Protein AF-A0A2D5IQC2-F1 (afdb_monomer)

pLDDT: mean 79.35, std 17.17, range [36.88, 97.88]

Mean predicted aligned error: 14.46 Å

Foldseek 3Di:
DDDDDDDDPDDDDDPDDPPPDPDPPDDPCQVLQQVDDLVCLVSLQVVLVVLCVVPPDPVSLVSSLLSLLLSCLSPVQPRVLVSLQSNLVSDPDNLLSLLSNVLSCVSPVPPPDSPPPPLQPQDDQVLLVLLVVCLVCQQALNNPSVVVLCVDPVSVVNQQVLQSLADNGVVVVVVQSVVSNPHRGPDDPSNNLSSVVSSQSHNCSPDRDPVSVCVSVVVDDPNDHPPVPSSCSSPNDDSQSHQDPNDGHNDSVD

Secondary structure (DSSP, 8-state):
-----------------------------HHHHHT--TT-HHHHHHHHHHHHHH--SHHHHHHHHHHHHHHHHH-TTTTHHHHHHHHHHT-SSHHHHHHHHHHHHHHTS----TT---------HHHHHHHHHHHHHHHTT--HHHHHHHHSHHHHHHHHTTTTTSTTHHHHHHHHHHHTTTS-----HHHHHHHHHHHHHHH-TT---HHHHHHHHTTPPP----GGGHHHHHS-S----EEETTEEESSTT-

Solvent-accessible surface area (backbone atoms only — not comparable to full-atom values): 14853 Å² total; per-residue (Å²): 134,90,85,89,86,90,86,80,88,82,84,78,84,80,83,77,79,79,78,77,72,79,70,77,83,74,78,86,54,61,76,61,46,51,68,53,51,75,92,44,34,63,61,34,35,55,52,15,50,57,35,47,77,65,44,86,46,74,67,40,43,50,51,15,45,51,25,21,16,47,14,17,66,68,33,47,85,84,31,24,28,59,22,21,45,54,42,25,76,69,38,96,44,71,66,59,18,50,51,24,44,47,51,14,40,64,54,62,68,52,86,63,57,90,82,63,68,71,86,65,76,81,56,57,71,66,60,26,50,52,51,41,52,15,51,55,27,34,69,69,26,42,34,65,58,38,49,53,37,63,71,33,73,65,46,33,58,57,46,53,79,41,24,92,56,32,71,77,19,52,64,40,53,52,54,51,45,62,74,22,62,85,38,59,52,92,70,55,71,68,56,51,41,26,53,48,52,53,38,50,56,38,64,34,82,78,62,71,54,70,67,62,51,38,67,64,54,70,69,59,76,79,89,81,73,63,78,91,48,50,62,48,75,50,35,69,78,78,85,43,68,29,41,52,97,94,39,72,29,76,50,96,88,115

Nearest PDB structures (foldseek):
  8fit-assembly2_C  TM=2.640E-01  e=9.189E+00  synthetic construct

Sequence (254 aa):
MMHRLPLGILLALATSMLLAAAMPVEVDWEPRLEGLDPRRPMAYFELGEEIADAATSPESRELARRLFGIAGRIDREGLGASAALALAALAPDRRTAARLRAVAAMQDGRRGSVGALPERPRVDATTAIGVSEAFGGFRTGRTSKLRVLLEDPEGLRLLERWDETLPGGVAWLTERSRRSARSRPDLSESEVLAMLRVEVGLLQAQAPTWSSVLDLDGDEPLLEIPVENIDEMILDGELLPYRRNGRWVATPGE

Radius of gyration: 26.54 Å; Cα contacts (8 Å, |Δi|>4): 264; chains: 1; bounding box: 96×41×71 Å

Structure (mmCIF, N/CA/C/O backbone):
data_AF-A0A2D5IQC2-F1
#
_entry.id   AF-A0A2D5IQC2-F1
#
loop_
_atom_site.group_PDB
_atom_site.id
_atom_site.type_symbol
_atom_site.label_atom_id
_atom_site.label_alt_id
_atom_site.label_comp_id
_atom_site.label_asym_id
_atom_site.label_entity_id
_atom_site.label_seq_id
_atom_site.pdbx_PDB_ins_code
_atom_site.Cartn_x
_atom_site.Cartn_y
_atom_site.Cartn_z
_atom_site.occupancy
_atom_site.B_iso_or_equiv
_atom_site.auth_seq_id
_atom_site.auth_comp_id
_atom_site.auth_asym_id
_atom_site.auth_atom_id
_atom_site.pdbx_PDB_model_num
ATOM 1 N N . MET A 1 1 ? 76.833 17.699 39.408 1.00 36.88 1 MET A N 1
ATOM 2 C CA . MET A 1 1 ? 76.303 19.021 39.009 1.00 36.88 1 MET A CA 1
ATOM 3 C C . MET A 1 1 ? 74.827 18.881 38.690 1.00 36.88 1 MET A C 1
ATOM 5 O O . MET A 1 1 ? 74.399 17.816 38.274 1.00 36.88 1 MET A O 1
ATOM 9 N N . MET A 1 2 ? 74.085 19.924 39.038 1.00 42.16 2 MET A N 1
ATOM 10 C CA . MET A 1 2 ? 72.633 20.027 39.193 1.00 42.16 2 MET A CA 1
ATOM 11 C C . MET A 1 2 ? 71.830 19.839 37.895 1.00 42.16 2 MET A C 1
ATOM 13 O O . MET A 1 2 ? 72.369 20.081 36.825 1.00 42.16 2 MET A O 1
ATOM 17 N N . HIS A 1 3 ? 70.550 19.455 38.045 1.00 41.81 3 HIS A N 1
ATOM 18 C CA . HIS A 1 3 ? 69.310 20.022 37.449 1.00 41.81 3 HIS A CA 1
ATOM 19 C C . HIS A 1 3 ? 68.242 18.904 37.378 1.00 41.81 3 HIS A C 1
ATOM 21 O O . HIS A 1 3 ? 68.442 17.913 36.693 1.00 41.81 3 HIS A O 1
ATOM 27 N N . ARG A 1 4 ? 67.236 18.819 38.265 1.00 39.25 4 ARG A N 1
ATOM 28 C CA . ARG A 1 4 ? 66.007 19.629 38.465 1.00 39.25 4 ARG A CA 1
ATOM 29 C C . ARG A 1 4 ? 65.028 19.661 37.268 1.00 39.25 4 ARG A C 1
ATOM 31 O O . ARG A 1 4 ? 65.289 20.354 36.297 1.00 39.25 4 ARG A O 1
ATOM 38 N N . LEU A 1 5 ? 63.858 19.051 37.539 1.00 40.03 5 LEU A N 1
ATOM 39 C CA . LEU A 1 5 ? 62.463 19.342 37.132 1.00 40.03 5 LEU A CA 1
ATOM 40 C C . LEU A 1 5 ? 61.849 18.652 35.889 1.00 40.03 5 LEU A C 1
ATOM 42 O O . LEU A 1 5 ? 62.315 18.872 34.776 1.00 40.03 5 LEU A O 1
ATOM 46 N N . PRO A 1 6 ? 60.716 17.930 36.066 1.00 46.03 6 PRO A N 1
ATOM 47 C CA . PRO A 1 6 ? 59.742 17.642 35.017 1.00 46.03 6 PRO A CA 1
ATOM 48 C C . PRO A 1 6 ? 58.648 18.730 34.994 1.00 46.03 6 PRO A C 1
ATOM 50 O O . PRO A 1 6 ? 58.091 19.083 36.034 1.00 46.03 6 PRO A O 1
ATOM 53 N N . LEU A 1 7 ? 58.322 19.265 33.817 1.00 43.53 7 LEU A N 1
ATOM 54 C CA . LEU A 1 7 ? 57.184 20.167 33.616 1.00 43.53 7 LEU A CA 1
ATOM 55 C C . LEU A 1 7 ? 56.575 19.887 32.240 1.00 43.53 7 LEU A C 1
ATOM 57 O O . LEU A 1 7 ? 57.259 20.005 31.228 1.00 43.53 7 LEU A O 1
ATOM 61 N N . GLY A 1 8 ? 55.299 19.513 32.208 1.00 38.31 8 GLY A N 1
ATOM 62 C CA . GLY A 1 8 ? 54.578 19.306 30.954 1.00 38.31 8 GLY A CA 1
ATOM 63 C C . GLY A 1 8 ? 53.273 18.542 31.123 1.00 38.31 8 GLY A C 1
ATOM 64 O O . GLY A 1 8 ? 53.096 17.492 30.519 1.00 38.31 8 GLY A O 1
ATOM 65 N N . ILE A 1 9 ? 52.367 19.051 31.963 1.00 46.41 9 ILE A N 1
ATOM 66 C CA . ILE A 1 9 ? 50.953 18.659 31.940 1.00 46.41 9 ILE A CA 1
ATOM 67 C C . ILE A 1 9 ? 50.374 19.213 30.635 1.00 46.41 9 ILE A C 1
ATOM 69 O O . ILE A 1 9 ? 50.227 20.425 30.490 1.00 46.41 9 ILE A O 1
ATOM 73 N N . LEU A 1 10 ? 50.094 18.334 29.674 1.00 42.12 10 LEU A N 1
ATOM 74 C CA . LEU A 1 10 ? 49.464 18.691 28.406 1.00 42.12 10 LEU A CA 1
ATOM 75 C C . LEU A 1 10 ? 47.957 18.445 28.537 1.00 42.12 10 LEU A C 1
ATOM 77 O O . LEU A 1 10 ? 47.464 17.323 28.451 1.00 42.12 10 LEU A O 1
ATOM 81 N N . LEU A 1 11 ? 47.257 19.536 28.833 1.00 43.06 11 LEU A N 1
ATOM 82 C CA . LEU A 1 11 ? 45.808 19.654 28.908 1.00 43.06 11 LEU A CA 1
ATOM 83 C C . LEU A 1 11 ? 45.263 19.726 27.468 1.00 43.06 11 LEU A C 1
ATOM 85 O O . LEU A 1 11 ? 45.348 20.774 26.830 1.00 43.06 11 LEU A O 1
ATOM 89 N N . ALA A 1 12 ? 44.745 18.623 26.927 1.00 42.28 12 ALA A N 1
ATOM 90 C CA . ALA A 1 12 ? 44.049 18.632 25.641 1.00 42.28 12 ALA A CA 1
ATOM 91 C C . ALA A 1 12 ? 42.540 18.787 25.883 1.00 42.28 12 ALA A C 1
ATOM 93 O O . ALA A 1 12 ? 41.875 17.867 26.358 1.00 42.28 12 ALA A O 1
ATOM 94 N N . LEU A 1 13 ? 42.021 19.984 25.586 1.00 43.03 13 LEU A N 1
ATOM 95 C CA . LEU A 1 13 ? 40.594 20.294 25.559 1.00 43.03 13 LEU A CA 1
ATOM 96 C C . LEU A 1 13 ? 39.874 19.384 24.552 1.00 43.03 13 LEU A C 1
ATOM 98 O O . LEU A 1 13 ? 40.091 19.490 23.347 1.00 43.03 13 LEU A O 1
ATOM 102 N N . ALA A 1 14 ? 38.964 18.544 25.040 1.00 42.50 14 ALA A N 1
ATOM 103 C CA . ALA A 1 14 ? 37.955 17.893 24.218 1.00 42.50 14 ALA A CA 1
ATOM 104 C C . ALA A 1 14 ? 36.775 18.858 24.026 1.00 42.50 14 ALA A C 1
ATOM 106 O O . ALA A 1 14 ? 35.881 18.958 24.865 1.00 42.50 14 ALA A O 1
ATOM 107 N N . THR A 1 15 ? 36.781 19.605 22.924 1.00 43.69 15 THR A N 1
ATOM 108 C CA . THR A 1 15 ? 35.639 20.415 22.493 1.00 43.69 15 THR A CA 1
ATOM 109 C C . THR A 1 15 ? 34.568 19.480 21.923 1.00 43.69 15 THR A C 1
ATOM 111 O O . THR A 1 15 ? 34.567 19.165 20.738 1.00 43.69 15 THR A O 1
ATOM 114 N N . SER A 1 16 ? 33.672 18.987 22.780 1.00 42.53 16 SER A N 1
ATOM 115 C CA . SER A 1 16 ? 32.474 18.262 22.342 1.00 42.53 16 SER A CA 1
ATOM 116 C C . SER A 1 16 ? 31.481 19.250 21.732 1.00 42.53 16 SER A C 1
ATOM 118 O O . SER A 1 16 ? 30.786 19.967 22.449 1.00 42.53 16 SER A O 1
ATOM 120 N N . MET A 1 17 ? 31.413 19.294 20.402 1.00 46.31 17 MET A N 1
ATOM 121 C CA . MET A 1 17 ? 30.258 19.846 19.698 1.00 46.31 17 MET A CA 1
ATOM 122 C C . MET A 1 17 ? 29.077 18.892 19.901 1.00 46.31 17 MET A C 1
ATOM 124 O O . MET A 1 17 ? 28.966 17.879 19.212 1.00 46.31 17 MET A O 1
ATOM 128 N N . LEU A 1 18 ? 28.193 19.205 20.853 1.00 44.28 18 LEU A N 1
ATOM 129 C CA . LEU A 1 18 ? 26.847 18.639 20.856 1.00 44.28 18 LEU A CA 1
ATOM 130 C C . LEU A 1 18 ? 26.089 19.236 19.668 1.00 44.28 18 LEU A C 1
ATOM 132 O O . LEU A 1 18 ? 25.601 20.364 19.719 1.00 44.28 18 LEU A O 1
ATOM 136 N N . LEU A 1 19 ? 25.993 18.458 18.594 1.00 45.78 19 LEU A N 1
ATOM 137 C CA . LEU A 1 19 ? 24.972 18.646 17.580 1.00 45.78 19 LEU A CA 1
ATOM 138 C C . LEU A 1 19 ? 23.648 18.223 18.233 1.00 45.78 19 LEU A C 1
ATOM 140 O O . LEU A 1 19 ? 23.343 17.036 18.326 1.00 45.78 19 LEU A O 1
ATOM 144 N N . ALA A 1 20 ? 22.900 19.185 18.771 1.00 42.97 20 ALA A N 1
ATOM 145 C CA . ALA A 1 20 ? 21.524 18.949 19.180 1.00 42.97 20 ALA A CA 1
ATOM 146 C C . ALA A 1 20 ? 20.730 18.624 17.910 1.00 42.97 20 ALA A C 1
ATOM 148 O O . ALA A 1 20 ? 20.349 19.520 17.157 1.00 42.97 20 ALA A O 1
ATOM 149 N N . ALA A 1 21 ? 20.552 17.332 17.632 1.00 47.97 21 ALA A N 1
ATOM 150 C CA . ALA A 1 21 ? 19.571 16.882 16.665 1.00 47.97 21 ALA A CA 1
ATOM 151 C C . ALA A 1 21 ? 18.228 17.455 17.123 1.00 47.97 21 ALA A C 1
ATOM 153 O O . ALA A 1 21 ? 17.761 17.132 18.215 1.00 47.97 21 ALA A O 1
ATOM 154 N N . ALA A 1 22 ? 17.649 18.357 16.329 1.00 48.09 22 ALA A N 1
ATOM 155 C CA . ALA A 1 22 ? 16.264 18.752 16.497 1.00 48.09 22 ALA A CA 1
ATOM 156 C C . ALA A 1 22 ? 15.443 17.469 16.353 1.00 48.09 22 ALA A C 1
ATOM 158 O O . ALA A 1 22 ? 15.268 16.961 15.246 1.00 48.09 22 ALA A O 1
ATOM 159 N N . MET A 1 23 ? 15.056 16.880 17.484 1.00 49.81 23 MET A N 1
ATOM 160 C CA . MET A 1 23 ? 14.160 15.737 17.480 1.00 49.81 23 MET A CA 1
ATOM 161 C C . MET A 1 23 ? 12.876 16.198 16.788 1.00 49.81 23 MET A C 1
ATOM 163 O O . MET A 1 23 ? 12.392 17.290 17.113 1.00 49.81 23 MET A O 1
ATOM 167 N N . PRO A 1 24 ? 12.360 15.443 15.805 1.00 57.50 24 PRO A N 1
ATOM 168 C CA . PRO A 1 24 ? 11.082 15.775 15.201 1.00 57.50 24 PRO A CA 1
ATOM 169 C C . PRO A 1 24 ? 10.050 15.857 16.327 1.00 57.50 24 PRO A C 1
ATOM 171 O O . PRO A 1 24 ? 9.980 14.964 17.170 1.00 57.50 24 PRO A O 1
ATOM 174 N N . VAL A 1 25 ? 9.315 16.968 16.391 1.00 58.41 25 VAL A N 1
ATOM 175 C CA . VAL A 1 25 ? 8.199 17.109 17.328 1.00 58.41 25 VAL A CA 1
ATOM 176 C C . VAL A 1 25 ? 7.152 16.097 16.883 1.00 58.41 25 VAL A C 1
ATOM 178 O O . VAL A 1 25 ? 6.468 16.311 15.885 1.00 58.41 25 VAL A O 1
ATOM 181 N N . GLU A 1 26 ? 7.103 14.961 17.570 1.00 66.75 26 GLU A N 1
ATOM 182 C CA . GLU A 1 26 ? 6.110 13.927 17.319 1.00 66.75 26 GLU A CA 1
ATOM 183 C C . GLU A 1 26 ? 4.748 14.495 17.733 1.00 66.75 26 GLU A C 1
ATOM 185 O O . GLU A 1 26 ? 4.584 15.020 18.838 1.00 66.75 26 GLU A O 1
ATOM 190 N N . VAL A 1 27 ? 3.802 14.504 16.795 1.00 81.94 27 VAL A N 1
ATOM 191 C CA . VAL A 1 27 ? 2.454 15.024 17.037 1.00 81.94 27 VAL A CA 1
ATOM 192 C C . VAL A 1 27 ? 1.785 14.135 18.083 1.00 81.94 27 VAL A C 1
ATOM 194 O O . VAL A 1 27 ? 1.756 12.916 17.933 1.00 81.94 27 VAL A O 1
ATOM 197 N N . ASP A 1 28 ? 1.245 14.737 19.143 1.00 87.88 28 ASP A N 1
ATOM 198 C CA . ASP A 1 28 ? 0.484 13.995 20.148 1.00 87.88 28 ASP A CA 1
ATOM 199 C C . ASP A 1 28 ? -0.919 13.669 19.616 1.00 87.88 28 ASP A C 1
ATOM 201 O O . ASP A 1 28 ? -1.801 14.530 19.534 1.00 87.88 28 ASP A O 1
ATOM 205 N N . TRP A 1 29 ? -1.111 12.410 19.223 1.00 91.56 29 TRP A N 1
ATOM 206 C CA . TRP A 1 29 ? -2.369 11.894 18.682 1.00 91.56 29 TRP A CA 1
ATOM 207 C C . TRP A 1 29 ? -3.333 11.384 19.761 1.00 91.56 29 TRP A C 1
ATOM 209 O O . TRP A 1 29 ? -4.507 11.156 19.459 1.00 91.56 29 TRP A O 1
ATOM 219 N N . GLU A 1 30 ? -2.881 11.207 21.009 1.00 92.62 30 GLU A N 1
ATOM 220 C CA . GLU A 1 30 ? -3.646 10.517 22.058 1.00 92.62 30 GLU A CA 1
ATOM 221 C C . GLU A 1 30 ? -5.014 11.172 22.343 1.00 92.62 30 GLU A C 1
ATOM 223 O O . GLU A 1 30 ? -6.009 10.444 22.351 1.00 92.62 30 GLU A O 1
ATOM 228 N N . PRO A 1 31 ? -5.152 12.515 22.428 1.00 92.56 31 PRO A N 1
ATOM 229 C CA . PRO A 1 31 ? -6.458 13.150 22.638 1.00 92.56 31 PRO A CA 1
ATOM 230 C C . PRO A 1 31 ? -7.484 12.835 21.541 1.00 92.56 31 PRO A C 1
ATOM 232 O O . PRO A 1 31 ? -8.683 12.736 21.804 1.00 92.56 31 PRO A O 1
ATOM 235 N N . ARG A 1 32 ? -7.026 12.676 20.291 1.00 93.69 32 ARG A N 1
ATOM 236 C CA . ARG A 1 32 ? -7.898 12.322 19.163 1.00 93.69 32 ARG A CA 1
ATOM 237 C C . ARG A 1 32 ? -8.240 10.840 19.176 1.00 93.69 32 ARG A C 1
ATOM 239 O O . ARG A 1 32 ? -9.393 10.501 18.926 1.00 93.69 32 ARG A O 1
ATOM 246 N N . LEU A 1 33 ? -7.270 9.981 19.500 1.00 94.62 33 LEU A N 1
ATOM 247 C CA . LEU A 1 33 ? -7.480 8.538 19.615 1.00 94.62 33 LEU A CA 1
ATOM 248 C C . LEU A 1 33 ? -8.504 8.205 20.709 1.00 94.62 33 LEU A C 1
ATOM 250 O O . LEU A 1 33 ? -9.391 7.383 20.485 1.00 94.62 33 LEU A O 1
ATOM 254 N N . GLU A 1 34 ? -8.429 8.861 21.870 1.00 94.06 34 GLU A N 1
ATOM 255 C CA . GLU A 1 34 ? -9.390 8.660 22.963 1.00 94.06 34 GLU A CA 1
ATOM 256 C C . GLU A 1 34 ? -10.818 9.083 22.579 1.00 94.06 34 GLU A C 1
ATOM 258 O O . GLU A 1 34 ? -11.795 8.483 23.043 1.00 94.06 34 GLU A O 1
ATOM 263 N N . GLY A 1 35 ? -10.946 10.073 21.691 1.00 93.44 35 GLY A N 1
ATOM 264 C CA . GLY A 1 35 ? -12.220 10.575 21.176 1.00 93.44 35 GLY A CA 1
ATOM 265 C C . GLY A 1 35 ? -12.882 9.712 20.094 1.00 93.44 35 GLY A C 1
ATOM 266 O O . GLY A 1 35 ? -13.992 10.040 19.670 1.00 93.44 35 GLY A O 1
ATOM 267 N N . LEU A 1 36 ? -12.239 8.634 19.633 1.00 95.25 36 LEU A N 1
ATOM 268 C CA . LEU A 1 36 ? -12.797 7.768 18.594 1.00 95.25 36 LEU A CA 1
ATOM 269 C C . LEU A 1 36 ? -14.019 6.977 19.097 1.00 95.25 36 LEU A C 1
ATOM 271 O O . LEU A 1 36 ? -14.041 6.448 20.212 1.00 95.25 36 LEU A O 1
ATOM 275 N N . ASP A 1 37 ? -15.039 6.887 18.238 1.00 93.38 37 ASP A N 1
ATOM 276 C CA . ASP A 1 37 ? -16.282 6.140 18.463 1.00 93.38 37 ASP A CA 1
ATOM 277 C C . ASP A 1 37 ? -16.436 5.082 17.356 1.00 93.38 37 ASP A C 1
ATOM 279 O O . ASP A 1 37 ? -16.556 5.472 16.189 1.00 93.38 37 ASP A O 1
ATOM 283 N N . PRO A 1 38 ? -16.512 3.772 17.676 1.00 93.81 38 PRO A N 1
ATOM 284 C CA . PRO A 1 38 ? -16.687 2.700 16.692 1.00 93.81 38 PRO A CA 1
ATOM 285 C C . PRO A 1 38 ? -17.937 2.853 15.823 1.00 93.81 38 PRO A C 1
ATOM 287 O O . PRO A 1 38 ? -18.013 2.282 14.744 1.00 93.81 38 PRO A O 1
ATOM 290 N N . ARG A 1 39 ? -18.926 3.648 16.242 1.00 94.44 39 ARG A N 1
ATOM 291 C CA . ARG A 1 39 ? -20.103 3.962 15.413 1.00 94.44 39 ARG A CA 1
ATOM 292 C C . ARG A 1 39 ? -19.793 4.929 14.263 1.00 94.44 39 ARG A C 1
ATOM 294 O O . ARG A 1 39 ? -20.669 5.203 13.447 1.00 94.44 39 ARG A O 1
ATOM 301 N N . ARG A 1 40 ? -18.581 5.489 14.219 1.00 95.69 40 ARG A N 1
ATOM 302 C CA . ARG A 1 40 ? -18.086 6.421 13.197 1.00 95.69 40 ARG A CA 1
ATOM 303 C C . ARG A 1 40 ? -16.803 5.865 12.561 1.00 95.69 40 ARG A C 1
ATOM 305 O O . ARG A 1 40 ? -15.740 6.455 12.740 1.00 95.69 40 ARG A O 1
ATOM 312 N N . PRO A 1 41 ? -16.881 4.761 11.801 1.00 95.38 41 PRO A N 1
ATOM 313 C CA . PRO A 1 41 ? -15.707 4.084 11.238 1.00 95.38 41 PRO A CA 1
ATOM 314 C C . PRO A 1 41 ? -14.856 4.995 10.340 1.00 95.38 41 PRO A C 1
ATOM 316 O O . PRO A 1 41 ? -13.633 4.906 10.369 1.00 95.38 41 PRO A O 1
ATOM 319 N N . MET A 1 42 ? -15.480 5.951 9.642 1.00 96.56 42 MET A N 1
ATOM 320 C CA . MET A 1 42 ? -14.770 6.969 8.859 1.00 96.56 42 MET A CA 1
ATOM 321 C C . MET A 1 42 ? -13.762 7.778 9.693 1.00 96.56 42 MET A C 1
ATOM 323 O O . MET A 1 42 ? -12.678 8.068 9.212 1.00 96.56 42 MET A O 1
ATOM 327 N N . ALA A 1 43 ? -14.060 8.077 10.963 1.00 97.12 43 ALA A N 1
ATOM 328 C CA . ALA A 1 43 ? -13.148 8.849 11.813 1.00 97.12 43 ALA A CA 1
ATOM 329 C C . ALA A 1 43 ? -11.837 8.097 12.109 1.00 97.12 43 ALA A C 1
ATOM 331 O O . ALA A 1 43 ? -10.800 8.724 12.313 1.00 97.12 43 ALA A O 1
ATOM 332 N N . TYR A 1 44 ? -11.874 6.759 12.122 1.00 97.88 44 TYR A N 1
ATOM 333 C CA . TYR A 1 44 ? -10.663 5.942 12.208 1.00 97.88 44 TYR A CA 1
ATOM 334 C C . TYR A 1 44 ? -9.873 6.018 10.906 1.00 97.88 44 TYR A C 1
ATOM 336 O O . TYR A 1 44 ? -8.659 6.176 10.949 1.00 97.88 44 TYR A O 1
ATOM 344 N N . PHE A 1 45 ? -10.561 5.922 9.765 1.00 97.25 45 PHE A N 1
ATOM 345 C CA . PHE A 1 45 ? -9.933 5.987 8.449 1.00 97.25 45 PHE A CA 1
ATOM 346 C C . PHE A 1 45 ? -9.223 7.331 8.231 1.00 97.25 45 PHE A C 1
ATOM 348 O O . PHE A 1 45 ? -8.023 7.340 7.983 1.00 97.25 45 PHE A O 1
ATOM 355 N N . GLU A 1 46 ? -9.927 8.448 8.440 1.00 97.38 46 GLU A N 1
ATOM 356 C CA . GLU A 1 46 ? -9.393 9.811 8.292 1.00 97.38 46 GLU A CA 1
ATOM 357 C C . GLU A 1 46 ? -8.185 10.052 9.211 1.00 97.38 46 GLU A C 1
ATOM 359 O O . GLU A 1 46 ? -7.148 10.550 8.776 1.00 97.38 46 GLU A O 1
ATOM 364 N N . LEU A 1 47 ? -8.272 9.644 10.485 1.00 97.19 47 LEU A N 1
ATOM 365 C CA . LEU A 1 47 ? -7.138 9.765 11.402 1.00 97.19 47 LEU A CA 1
ATOM 366 C C . LEU A 1 47 ? -5.962 8.871 10.977 1.00 97.19 47 LEU A C 1
ATOM 368 O O . LEU A 1 47 ? -4.807 9.251 11.153 1.00 97.19 47 LEU A O 1
ATOM 372 N N . GLY A 1 48 ? -6.247 7.693 10.420 1.00 96.56 48 GLY A N 1
ATOM 373 C CA . GLY A 1 48 ? -5.242 6.807 9.841 1.00 96.56 48 GLY A CA 1
ATOM 374 C C . GLY A 1 48 ? -4.484 7.463 8.689 1.00 96.56 48 GLY A C 1
ATOM 375 O O . GLY A 1 48 ? -3.259 7.370 8.662 1.00 96.56 48 GLY A O 1
ATOM 376 N N . GLU A 1 49 ? -5.181 8.162 7.788 1.00 96.06 49 GLU A N 1
ATOM 377 C CA . GLU A 1 49 ? -4.567 8.913 6.681 1.00 96.06 49 GLU A CA 1
ATOM 378 C C . GLU A 1 49 ? -3.663 10.031 7.196 1.00 96.06 49 GLU A C 1
ATOM 380 O O . GLU A 1 49 ? -2.493 10.092 6.826 1.00 96.06 49 GLU A O 1
ATOM 385 N N . GLU A 1 50 ? -4.158 10.858 8.119 1.00 96.06 50 GLU A N 1
ATOM 386 C CA . GLU A 1 50 ? -3.368 11.954 8.686 1.00 96.06 50 GLU A CA 1
ATOM 387 C C . GLU A 1 50 ? -2.088 11.458 9.376 1.00 96.06 50 GLU A C 1
ATOM 389 O O . GLU A 1 50 ? -1.018 12.053 9.219 1.00 96.06 50 GLU A O 1
ATOM 394 N N . ILE A 1 51 ? -2.179 10.354 10.126 1.00 95.06 51 ILE A N 1
ATOM 395 C CA . ILE A 1 51 ? -1.016 9.748 10.781 1.00 95.06 51 ILE A CA 1
ATOM 396 C C . ILE A 1 51 ? -0.075 9.138 9.743 1.00 95.06 51 ILE A C 1
ATOM 398 O O . ILE A 1 51 ? 1.134 9.300 9.882 1.00 95.06 51 ILE A O 1
ATOM 402 N N . ALA A 1 52 ? -0.590 8.456 8.715 1.00 92.94 52 ALA A N 1
ATOM 403 C CA . ALA A 1 52 ? 0.226 7.869 7.654 1.00 92.94 52 ALA A CA 1
ATOM 404 C C . ALA A 1 52 ? 1.016 8.936 6.882 1.00 92.94 52 ALA A C 1
ATOM 406 O O . ALA A 1 52 ? 2.217 8.760 6.666 1.00 92.94 52 ALA A O 1
ATOM 407 N N . ASP A 1 53 ? 0.373 10.054 6.544 1.00 91.88 53 ASP A N 1
ATOM 408 C CA . ASP A 1 53 ? 0.995 11.188 5.855 1.00 91.88 53 ASP A CA 1
ATOM 409 C C . ASP A 1 53 ? 2.068 11.867 6.719 1.00 91.88 53 ASP A C 1
ATOM 411 O O . ASP A 1 53 ? 3.116 12.282 6.217 1.00 91.88 53 ASP A O 1
ATOM 415 N N . ALA A 1 54 ? 1.844 11.946 8.034 1.00 90.81 54 ALA A N 1
ATOM 416 C CA . ALA A 1 54 ? 2.793 12.514 8.991 1.00 90.81 54 ALA A CA 1
ATOM 417 C C . ALA A 1 54 ? 3.848 11.510 9.509 1.00 90.81 54 ALA A C 1
ATOM 419 O O . ALA A 1 54 ? 4.746 11.900 10.262 1.00 90.81 54 ALA A O 1
ATOM 420 N N . ALA A 1 55 ? 3.764 10.222 9.153 1.00 88.94 55 ALA A N 1
ATOM 421 C CA . ALA A 1 55 ? 4.522 9.162 9.814 1.00 88.94 55 ALA A CA 1
ATOM 422 C C . ALA A 1 55 ? 6.027 9.202 9.502 1.00 88.94 55 ALA A C 1
ATOM 424 O O . ALA A 1 55 ? 6.493 8.761 8.446 1.00 88.94 55 ALA A O 1
ATOM 425 N N . THR A 1 56 ? 6.821 9.600 10.495 1.00 86.38 56 THR A N 1
ATOM 426 C CA . THR A 1 56 ? 8.290 9.506 10.455 1.00 86.38 56 THR A CA 1
ATOM 427 C C . THR A 1 56 ? 8.845 8.281 11.187 1.00 86.38 56 THR A C 1
ATOM 429 O O . THR A 1 56 ? 10.015 7.948 11.000 1.00 86.38 56 THR A O 1
ATOM 432 N N . SER A 1 57 ? 8.027 7.604 12.002 1.00 88.12 57 SER A N 1
ATOM 433 C CA . SER A 1 57 ? 8.414 6.472 12.856 1.00 88.12 57 SER A CA 1
ATOM 434 C C . SER A 1 57 ? 7.674 5.169 12.485 1.00 88.12 57 SER A C 1
ATOM 436 O O . SER A 1 57 ? 6.537 5.223 11.997 1.00 88.12 57 SER A O 1
ATOM 438 N N . PRO A 1 58 ? 8.288 3.980 12.678 1.00 88.50 58 PRO A N 1
ATOM 439 C CA . PRO A 1 58 ? 7.604 2.689 12.530 1.00 88.50 58 PRO A CA 1
ATOM 440 C C . PRO A 1 58 ? 6.343 2.568 13.394 1.00 88.50 58 PRO A C 1
ATOM 442 O O . PRO A 1 58 ? 5.348 1.998 12.952 1.00 88.50 58 PRO A O 1
ATOM 445 N N . GLU A 1 59 ? 6.370 3.148 14.592 1.00 89.94 59 GLU A N 1
ATOM 446 C CA . GLU A 1 59 ? 5.267 3.180 15.549 1.00 89.94 59 GLU A CA 1
ATOM 447 C C . GLU A 1 59 ? 4.064 3.950 14.990 1.00 89.94 59 GLU A C 1
ATOM 449 O O . GLU A 1 59 ? 2.939 3.454 15.042 1.00 89.94 59 GLU A O 1
ATOM 454 N N . SER A 1 60 ? 4.296 5.115 14.372 1.00 91.00 60 SER A N 1
ATOM 455 C CA . SER A 1 60 ? 3.236 5.889 13.708 1.00 91.00 60 SER A CA 1
ATOM 456 C C . SER A 1 60 ? 2.629 5.124 12.527 1.00 91.00 60 SER A C 1
ATOM 458 O O . SER A 1 60 ? 1.415 5.134 12.333 1.00 91.00 60 SER A O 1
ATOM 460 N N . ARG A 1 61 ? 3.449 4.389 11.760 1.00 91.69 61 ARG A N 1
ATOM 461 C CA . ARG A 1 61 ? 2.951 3.549 10.653 1.00 91.69 61 ARG A CA 1
ATOM 462 C C . ARG A 1 61 ? 2.122 2.368 11.146 1.00 91.69 61 ARG A C 1
ATOM 464 O O . ARG A 1 61 ? 1.106 2.054 10.535 1.00 91.69 61 ARG A O 1
ATOM 471 N N . GLU A 1 62 ? 2.537 1.709 12.227 1.00 92.69 62 GLU A N 1
ATOM 472 C CA . GLU A 1 62 ? 1.744 0.653 12.871 1.00 92.69 62 GLU A CA 1
ATOM 473 C C . GLU A 1 62 ? 0.406 1.203 13.375 1.00 92.69 62 GLU A C 1
ATOM 475 O O . GLU A 1 62 ? -0.637 0.591 13.152 1.00 92.69 62 GLU A O 1
ATOM 480 N N . LEU A 1 63 ? 0.419 2.384 13.996 1.00 94.31 63 LEU A N 1
ATOM 481 C CA . LEU A 1 63 ? -0.795 3.044 14.457 1.00 94.31 63 LEU A CA 1
ATOM 482 C C . LEU A 1 63 ? -1.759 3.340 13.298 1.00 94.31 63 LEU A C 1
ATOM 484 O O . LEU A 1 63 ? -2.933 2.984 13.391 1.00 94.31 63 LEU A O 1
ATOM 488 N N . ALA A 1 64 ? -1.268 3.909 12.193 1.00 96.12 64 ALA A N 1
ATOM 489 C CA . ALA A 1 64 ? -2.072 4.138 10.992 1.00 96.12 64 ALA A CA 1
ATOM 490 C C . ALA A 1 64 ? -2.655 2.829 10.430 1.00 96.12 64 ALA A C 1
ATOM 492 O O . ALA A 1 64 ? -3.859 2.741 10.190 1.00 96.12 64 ALA A O 1
ATOM 493 N N . ARG A 1 65 ? -1.836 1.772 10.306 1.00 95.38 65 ARG A N 1
ATOM 494 C CA . ARG A 1 65 ? -2.313 0.446 9.874 1.00 95.38 65 ARG A CA 1
ATOM 495 C C . ARG A 1 65 ? -3.422 -0.082 10.774 1.00 95.38 65 ARG A C 1
ATOM 497 O O . ARG A 1 65 ? -4.438 -0.558 10.275 1.00 95.38 65 ARG A O 1
ATOM 504 N N . ARG A 1 66 ? -3.269 0.033 12.093 1.00 95.50 66 ARG A N 1
ATOM 505 C CA . ARG A 1 66 ? -4.299 -0.400 13.040 1.00 95.50 66 ARG A CA 1
ATOM 506 C C . ARG A 1 66 ? -5.608 0.367 12.849 1.00 95.50 66 ARG A C 1
ATOM 508 O O . ARG A 1 66 ? -6.668 -0.251 12.884 1.00 95.50 66 ARG A O 1
ATOM 515 N N . LEU A 1 67 ? -5.545 1.680 12.633 1.00 97.06 67 LEU A N 1
ATOM 516 C CA . LEU A 1 67 ? -6.728 2.511 12.399 1.00 97.06 67 LEU A CA 1
ATOM 517 C C . LEU A 1 67 ? -7.459 2.130 11.105 1.00 97.06 67 LEU A C 1
ATOM 519 O O . LEU A 1 67 ? -8.677 1.947 11.141 1.00 97.06 67 LEU A O 1
ATOM 523 N N . PHE A 1 68 ? -6.732 1.912 10.004 1.00 97.31 68 PHE A N 1
ATOM 524 C CA . PHE A 1 68 ? -7.319 1.384 8.768 1.00 97.31 68 PHE A CA 1
ATOM 525 C C . PHE A 1 68 ? -7.965 0.015 8.989 1.00 97.31 68 PHE A C 1
ATOM 527 O O . PHE A 1 68 ? -9.101 -0.209 8.572 1.00 97.31 68 PHE A O 1
ATOM 534 N N . GLY A 1 69 ? -7.279 -0.873 9.711 1.00 95.44 69 GLY A N 1
ATOM 535 C CA . GLY A 1 69 ? -7.788 -2.196 10.045 1.00 95.44 69 GLY A CA 1
ATOM 536 C C . GLY A 1 69 ? -9.089 -2.160 10.857 1.00 95.44 69 GLY A C 1
ATOM 537 O O . GLY A 1 69 ? -10.037 -2.886 10.555 1.00 95.44 69 GLY A O 1
ATOM 538 N N . ILE A 1 70 ? -9.172 -1.276 11.858 1.00 96.25 70 ILE A N 1
ATOM 539 C CA . ILE A 1 70 ? -10.390 -1.060 12.654 1.00 96.25 70 ILE A CA 1
ATOM 540 C C . ILE A 1 70 ? -11.519 -0.514 11.772 1.00 96.25 70 ILE A C 1
ATOM 542 O O . ILE A 1 70 ? -12.626 -1.053 11.813 1.00 96.25 70 ILE A O 1
ATOM 546 N N . ALA A 1 71 ? -11.246 0.506 10.952 1.00 96.44 71 ALA A N 1
ATOM 547 C CA . ALA A 1 71 ? -12.235 1.102 10.055 1.00 96.44 71 ALA A CA 1
ATOM 548 C C . ALA A 1 71 ? -12.844 0.057 9.104 1.00 96.44 71 ALA A C 1
ATOM 550 O O . ALA A 1 71 ? -14.066 -0.084 9.045 1.00 96.44 71 ALA A O 1
ATOM 551 N N . GLY A 1 72 ? -11.992 -0.724 8.431 1.00 92.88 72 GLY A N 1
ATOM 552 C CA . GLY A 1 72 ? -12.414 -1.753 7.481 1.00 92.88 72 GLY A CA 1
ATOM 553 C C . GLY A 1 72 ? -13.139 -2.936 8.127 1.00 92.88 72 GLY A C 1
ATOM 554 O O . GLY A 1 72 ? -14.034 -3.509 7.513 1.00 92.88 72 GLY A O 1
ATOM 555 N N . ARG A 1 73 ? -12.812 -3.299 9.377 1.00 92.88 73 ARG A N 1
ATOM 556 C CA . ARG A 1 73 ? -13.537 -4.363 10.099 1.00 92.88 73 ARG A CA 1
ATOM 557 C C . ARG A 1 73 ? -14.897 -3.929 10.629 1.00 92.88 73 ARG A C 1
ATOM 559 O O . ARG A 1 73 ? -15.799 -4.766 10.700 1.00 92.88 73 ARG A O 1
ATOM 566 N N . ILE A 1 74 ? -15.034 -2.665 11.029 1.00 93.94 74 ILE A N 1
ATOM 567 C CA . ILE A 1 74 ? -16.311 -2.104 11.484 1.00 93.94 74 ILE A CA 1
ATOM 568 C C . ILE A 1 74 ? -17.258 -1.913 10.294 1.00 93.94 74 ILE A C 1
ATOM 570 O O . ILE A 1 74 ? -18.415 -2.318 10.376 1.00 93.94 74 ILE A O 1
ATOM 574 N N . ASP A 1 75 ? -16.773 -1.327 9.197 1.00 91.69 75 ASP A N 1
ATOM 575 C CA . ASP A 1 75 ? -17.556 -1.052 7.989 1.00 91.69 75 ASP A CA 1
ATOM 576 C C . ASP A 1 75 ? -16.962 -1.764 6.771 1.00 91.69 75 ASP A C 1
ATOM 578 O O . ASP A 1 75 ? -16.227 -1.192 5.965 1.00 91.69 75 ASP A O 1
ATOM 582 N N . ARG A 1 76 ? -17.283 -3.054 6.652 1.00 87.94 76 ARG A N 1
ATOM 583 C CA . ARG A 1 76 ? -16.731 -3.920 5.600 1.00 87.94 76 ARG A CA 1
ATOM 584 C C . ARG A 1 76 ? -17.216 -3.540 4.210 1.00 87.94 76 ARG A C 1
ATOM 586 O O . ARG A 1 76 ? -16.456 -3.650 3.255 1.00 87.94 76 ARG A O 1
ATOM 593 N N . GLU A 1 77 ? -18.475 -3.123 4.103 1.00 85.44 77 GLU A N 1
ATOM 594 C CA . GLU A 1 77 ? -19.101 -2.802 2.820 1.00 85.44 77 GLU A CA 1
ATOM 595 C C . GLU A 1 77 ? -18.691 -1.413 2.325 1.00 85.44 77 GLU A C 1
ATOM 597 O O . GLU A 1 77 ? -18.438 -1.247 1.135 1.00 85.44 77 GLU A O 1
ATOM 602 N N . GLY A 1 78 ? -18.600 -0.421 3.219 1.00 87.50 78 GLY A N 1
ATOM 603 C CA . GLY A 1 78 ? -18.246 0.949 2.850 1.00 87.50 78 GLY A CA 1
ATOM 604 C C . GLY A 1 78 ? -16.743 1.225 2.822 1.00 87.50 78 GLY A C 1
ATOM 605 O O . GLY A 1 78 ? -16.267 1.943 1.943 1.00 87.50 78 GLY A O 1
ATOM 606 N N . LEU A 1 79 ? -15.984 0.664 3.770 1.00 92.31 79 LEU A N 1
ATOM 607 C CA . LEU A 1 79 ? -14.573 1.004 3.990 1.00 92.31 79 LEU A CA 1
ATOM 608 C C . LEU A 1 79 ? -13.613 -0.179 3.873 1.00 92.31 79 LEU A C 1
ATOM 610 O O . LEU A 1 79 ? -12.408 0.054 3.869 1.00 92.31 79 LEU A O 1
ATOM 614 N N . GLY A 1 80 ? -14.091 -1.419 3.735 1.00 90.50 80 GLY A N 1
ATOM 615 C CA . GLY A 1 80 ? -13.228 -2.599 3.621 1.00 90.50 80 GLY A CA 1
ATOM 616 C C . GLY A 1 80 ? -12.201 -2.472 2.491 1.00 90.50 80 GLY A C 1
ATOM 617 O O . GLY A 1 80 ? -10.995 -2.562 2.732 1.00 90.50 80 GLY A O 1
ATOM 618 N N . ALA A 1 81 ? -12.667 -2.179 1.271 1.00 89.88 81 ALA A N 1
ATOM 619 C CA . ALA A 1 81 ? -11.790 -2.056 0.108 1.00 89.88 81 ALA A CA 1
ATOM 620 C C . ALA A 1 81 ? -10.785 -0.900 0.259 1.00 89.88 81 ALA A C 1
ATOM 622 O O . ALA A 1 81 ? -9.593 -1.073 0.000 1.00 89.88 81 ALA A O 1
ATOM 623 N N . SER A 1 82 ? -11.244 0.257 0.744 1.00 92.44 82 SER A N 1
ATOM 624 C CA . SER A 1 82 ? -10.393 1.424 1.006 1.00 92.44 82 SER A CA 1
ATOM 625 C C . SER A 1 82 ? -9.346 1.137 2.083 1.00 92.44 82 SER A C 1
ATOM 627 O O . SER A 1 82 ? -8.173 1.459 1.905 1.00 92.44 82 SER A O 1
ATOM 629 N N . ALA A 1 83 ? -9.737 0.476 3.174 1.00 94.62 83 ALA A N 1
ATOM 630 C CA . ALA A 1 83 ? -8.833 0.062 4.241 1.00 94.62 83 ALA A CA 1
ATOM 631 C C . ALA A 1 83 ? -7.776 -0.920 3.726 1.00 94.62 83 ALA A C 1
ATOM 633 O O . ALA A 1 83 ? -6.594 -0.749 4.010 1.00 94.62 83 ALA A O 1
ATOM 634 N N . ALA A 1 84 ? -8.170 -1.907 2.919 1.00 92.56 84 ALA A N 1
ATOM 635 C CA . ALA A 1 84 ? -7.242 -2.857 2.318 1.00 92.56 84 ALA A CA 1
ATOM 636 C C . ALA A 1 84 ? -6.238 -2.173 1.367 1.00 92.56 84 ALA A C 1
ATOM 638 O O . ALA A 1 84 ? -5.053 -2.507 1.390 1.00 92.56 84 ALA A O 1
ATOM 639 N N . LEU A 1 85 ? -6.656 -1.168 0.588 1.00 91.31 85 LEU A N 1
ATOM 640 C CA . LEU A 1 85 ? -5.740 -0.368 -0.239 1.00 91.31 85 LEU A CA 1
ATOM 641 C C . LEU A 1 85 ? -4.778 0.479 0.603 1.00 91.31 85 LEU A C 1
ATOM 643 O O . LEU A 1 85 ? -3.579 0.498 0.321 1.00 91.31 85 LEU A O 1
ATOM 647 N N . ALA A 1 86 ? -5.274 1.129 1.656 1.00 93.50 86 ALA A N 1
ATOM 648 C CA . ALA A 1 86 ? -4.442 1.908 2.569 1.00 93.50 86 ALA A CA 1
ATOM 649 C C . ALA A 1 86 ? -3.399 1.023 3.279 1.00 93.50 86 ALA A C 1
ATOM 651 O O . ALA A 1 86 ? -2.214 1.354 3.336 1.00 93.50 86 ALA A O 1
ATOM 652 N N . LEU A 1 87 ? -3.805 -0.168 3.731 1.00 94.25 87 LEU A N 1
ATOM 653 C CA . LEU A 1 87 ? -2.901 -1.177 4.285 1.00 94.25 87 LEU A CA 1
ATOM 654 C C . LEU A 1 87 ? -1.875 -1.658 3.251 1.00 94.25 87 LEU A C 1
ATOM 656 O O . LEU A 1 87 ? -0.710 -1.850 3.599 1.00 94.25 87 LEU A O 1
ATOM 660 N N . ALA A 1 88 ? -2.271 -1.831 1.985 1.00 90.81 88 ALA A N 1
ATOM 661 C CA . ALA A 1 88 ? -1.358 -2.232 0.915 1.00 90.81 88 ALA A CA 1
ATOM 662 C C . ALA A 1 88 ? -0.260 -1.187 0.663 1.00 90.81 88 ALA A C 1
ATOM 664 O O . ALA A 1 88 ? 0.880 -1.563 0.389 1.00 90.81 88 ALA A O 1
ATOM 665 N N . ALA A 1 89 ? -0.581 0.105 0.779 1.00 88.69 89 ALA A N 1
ATOM 666 C CA . ALA A 1 89 ? 0.388 1.196 0.656 1.00 88.69 89 ALA A CA 1
ATOM 667 C C . ALA A 1 89 ? 1.402 1.224 1.816 1.00 88.69 89 ALA A C 1
ATOM 669 O O . ALA A 1 89 ? 2.543 1.645 1.629 1.00 88.69 89 ALA A O 1
ATOM 670 N N . LEU A 1 90 ? 1.006 0.734 2.995 1.00 90.44 90 LEU A N 1
ATOM 671 C CA . LEU A 1 90 ? 1.847 0.636 4.194 1.00 90.44 90 LEU A CA 1
ATOM 672 C C . LEU A 1 90 ? 2.482 -0.751 4.394 1.00 90.44 90 LEU A C 1
ATOM 674 O O . LEU A 1 90 ? 3.103 -1.002 5.431 1.00 90.44 90 LEU A O 1
ATOM 678 N N . ALA A 1 91 ? 2.314 -1.664 3.437 1.00 88.38 91 ALA A N 1
ATOM 679 C CA . ALA A 1 91 ? 2.797 -3.030 3.557 1.00 88.38 91 ALA A CA 1
ATOM 680 C C . ALA A 1 91 ? 4.340 -3.087 3.575 1.00 88.38 91 ALA A C 1
ATOM 682 O O . ALA A 1 91 ? 4.999 -2.361 2.827 1.00 88.38 91 ALA A O 1
ATOM 683 N N . PRO A 1 92 ? 4.938 -3.978 4.389 1.00 82.88 92 PRO A N 1
ATOM 684 C CA . PRO A 1 92 ? 6.393 -4.087 4.508 1.00 82.88 92 PRO A CA 1
ATOM 685 C C . PRO A 1 92 ? 7.057 -4.668 3.252 1.00 82.88 92 PRO A C 1
ATOM 687 O O . PRO A 1 92 ? 8.251 -4.469 3.030 1.00 82.88 92 PRO A O 1
ATOM 690 N N . ASP A 1 93 ? 6.296 -5.394 2.434 1.00 80.62 93 ASP A N 1
ATOM 691 C CA . ASP A 1 93 ? 6.790 -6.089 1.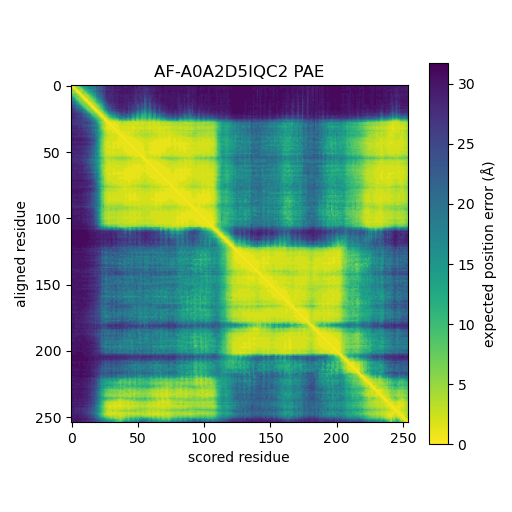256 1.00 80.62 93 ASP A CA 1
ATOM 692 C C . ASP A 1 93 ? 5.732 -6.147 0.138 1.00 80.62 93 ASP A C 1
ATOM 694 O O . ASP A 1 93 ? 4.524 -6.004 0.361 1.00 80.62 93 ASP A O 1
ATOM 698 N N . ARG A 1 94 ? 6.201 -6.383 -1.096 1.00 75.50 94 ARG A N 1
ATOM 699 C CA . ARG A 1 94 ? 5.354 -6.419 -2.300 1.00 75.50 94 ARG A CA 1
ATOM 700 C C . ARG A 1 94 ? 4.308 -7.533 -2.266 1.00 75.50 94 ARG A C 1
ATOM 702 O O . ARG A 1 94 ? 3.229 -7.344 -2.822 1.00 75.50 94 ARG A O 1
ATOM 709 N N . ARG A 1 95 ? 4.597 -8.672 -1.632 1.00 77.50 95 ARG A N 1
ATOM 710 C CA . ARG A 1 95 ? 3.681 -9.818 -1.566 1.00 77.50 95 ARG A CA 1
ATOM 711 C C . ARG A 1 95 ? 2.506 -9.497 -0.650 1.00 77.50 95 ARG A C 1
ATOM 713 O O . ARG A 1 95 ? 1.361 -9.686 -1.051 1.00 77.50 95 ARG A O 1
ATOM 720 N N . THR A 1 96 ? 2.770 -8.936 0.525 1.00 84.12 96 THR A N 1
ATOM 721 C CA . THR A 1 96 ? 1.735 -8.432 1.438 1.00 84.12 96 THR A CA 1
ATOM 722 C C . THR A 1 96 ? 0.900 -7.338 0.769 1.00 84.12 96 THR A C 1
ATOM 724 O O . THR A 1 96 ? -0.330 -7.397 0.797 1.00 84.12 96 THR A O 1
ATOM 727 N N . ALA A 1 97 ? 1.543 -6.406 0.058 1.00 84.19 97 ALA A N 1
ATOM 728 C CA . ALA A 1 97 ? 0.845 -5.370 -0.701 1.00 84.19 97 ALA A CA 1
ATOM 729 C C . ALA A 1 97 ? -0.055 -5.953 -1.811 1.00 84.19 97 ALA A C 1
ATOM 731 O O . ALA A 1 97 ? -1.167 -5.476 -2.031 1.00 84.19 97 ALA A O 1
ATOM 732 N N . ALA A 1 98 ? 0.407 -6.988 -2.519 1.00 81.69 98 ALA A N 1
ATOM 733 C CA . ALA A 1 98 ? -0.376 -7.672 -3.546 1.00 81.69 98 ALA A CA 1
ATOM 734 C C . ALA A 1 98 ? -1.578 -8.418 -2.947 1.00 81.69 98 ALA A C 1
ATOM 736 O O . ALA A 1 98 ? -2.676 -8.344 -3.500 1.00 81.69 98 ALA A O 1
ATOM 737 N N . ARG A 1 99 ? -1.401 -9.077 -1.790 1.00 85.44 99 ARG A N 1
ATOM 738 C CA . ARG A 1 99 ? -2.500 -9.738 -1.066 1.00 85.44 99 ARG A CA 1
ATOM 739 C C . ARG A 1 99 ? -3.599 -8.757 -0.683 1.00 85.44 99 ARG A C 1
ATOM 741 O O . ARG A 1 99 ? -4.768 -9.015 -0.944 1.00 85.44 99 ARG A O 1
ATOM 748 N N . LEU A 1 100 ? -3.221 -7.622 -0.108 1.00 89.69 100 LEU A N 1
ATOM 749 C CA . LEU A 1 100 ? -4.166 -6.602 0.341 1.00 89.69 100 LEU A CA 1
ATOM 750 C C . LEU A 1 100 ? -4.889 -5.919 -0.832 1.00 89.69 100 LEU A C 1
ATOM 752 O O . LEU A 1 100 ? -6.096 -5.705 -0.763 1.00 89.69 100 LEU A O 1
ATOM 756 N N . ARG A 1 101 ? -4.209 -5.680 -1.963 1.00 86.81 101 ARG A N 1
ATOM 757 C CA . ARG A 1 101 ? -4.878 -5.229 -3.200 1.00 86.81 101 ARG A CA 1
ATOM 758 C C . ARG A 1 101 ? -5.883 -6.257 -3.730 1.00 86.81 101 ARG A C 1
ATOM 760 O O . ARG A 1 101 ? -6.950 -5.873 -4.201 1.00 86.81 101 ARG A O 1
ATOM 767 N N . ALA A 1 102 ? -5.566 -7.552 -3.653 1.00 84.06 102 ALA A N 1
ATOM 768 C CA . ALA A 1 102 ? -6.500 -8.607 -4.044 1.00 84.06 102 ALA A CA 1
ATOM 769 C C . ALA A 1 102 ? -7.734 -8.632 -3.126 1.00 84.06 102 ALA A C 1
ATOM 771 O O . ALA A 1 102 ? -8.853 -8.696 -3.628 1.00 84.06 102 ALA A O 1
ATOM 772 N N . VAL A 1 103 ? -7.539 -8.492 -1.809 1.00 86.69 103 VAL A N 1
ATOM 773 C CA . VAL A 1 103 ? -8.633 -8.327 -0.836 1.00 86.69 103 VAL A CA 1
ATOM 774 C C . VAL A 1 103 ? -9.513 -7.128 -1.195 1.00 86.69 103 VAL A C 1
ATOM 776 O O . VAL A 1 103 ? -10.732 -7.275 -1.270 1.00 86.69 103 VAL A O 1
ATOM 779 N N . ALA A 1 104 ? -8.912 -5.972 -1.493 1.00 88.12 104 ALA A N 1
ATOM 780 C CA . ALA A 1 104 ? -9.657 -4.781 -1.892 1.00 88.12 104 ALA A CA 1
ATOM 781 C C . ALA A 1 104 ? -10.515 -5.027 -3.143 1.00 88.12 104 ALA A C 1
ATOM 783 O O . ALA A 1 104 ? -11.700 -4.703 -3.157 1.00 88.12 104 ALA A O 1
ATOM 784 N N . ALA A 1 105 ? -9.943 -5.665 -4.170 1.00 82.06 105 ALA A N 1
ATOM 785 C CA . ALA A 1 105 ? -10.662 -6.005 -5.396 1.00 82.06 105 ALA A CA 1
ATOM 786 C C . ALA A 1 105 ? -11.830 -6.977 -5.150 1.00 82.06 105 ALA A C 1
ATOM 788 O O . ALA A 1 105 ? -12.868 -6.874 -5.799 1.00 82.06 105 ALA A O 1
ATOM 789 N N . MET A 1 106 ? -11.682 -7.912 -4.206 1.00 79.44 106 MET A N 1
ATOM 790 C CA . MET A 1 106 ? -12.754 -8.837 -3.829 1.00 79.44 106 MET A CA 1
ATOM 791 C C . MET A 1 106 ? -13.896 -8.134 -3.084 1.00 79.44 106 MET A C 1
ATOM 793 O O . MET A 1 106 ? -15.058 -8.480 -3.300 1.00 79.44 106 MET A O 1
ATOM 797 N N . GLN A 1 107 ? -13.579 -7.154 -2.233 1.00 79.12 107 GLN A N 1
ATOM 798 C CA . GLN A 1 107 ? -14.559 -6.411 -1.435 1.00 79.12 107 GLN A CA 1
ATOM 799 C C . GLN A 1 107 ? -15.303 -5.331 -2.229 1.00 79.12 107 GLN A C 1
ATOM 801 O O . GLN A 1 107 ? -16.483 -5.114 -1.981 1.00 79.12 107 GLN A O 1
ATOM 806 N N . ASP A 1 108 ? -14.670 -4.720 -3.233 1.00 72.44 108 ASP A N 1
ATOM 807 C CA . ASP A 1 108 ? -15.284 -3.696 -4.097 1.00 72.44 108 ASP A CA 1
ATOM 808 C C . ASP A 1 108 ? -16.394 -4.260 -5.019 1.00 72.44 108 ASP A C 1
ATOM 810 O O . ASP A 1 108 ? -17.003 -3.547 -5.815 1.00 72.44 108 ASP A O 1
ATOM 814 N N . GLY A 1 109 ? -16.663 -5.575 -4.982 1.00 56.31 109 GLY A N 1
ATOM 815 C CA . GLY A 1 109 ? -17.726 -6.232 -5.758 1.00 56.31 109 GLY A CA 1
ATOM 816 C C . GLY A 1 109 ? -17.508 -6.228 -7.279 1.00 56.31 109 GLY A C 1
ATOM 817 O O . GLY A 1 109 ? -18.136 -7.004 -8.011 1.00 56.31 109 GLY A O 1
ATOM 818 N N . ARG A 1 110 ? -16.566 -5.421 -7.779 1.00 49.56 110 ARG A N 1
ATOM 819 C CA . ARG A 1 110 ? -15.973 -5.536 -9.105 1.00 49.56 110 ARG A CA 1
ATOM 820 C C . ARG A 1 110 ? -15.228 -6.860 -9.136 1.00 49.56 110 ARG A C 1
ATOM 822 O O . ARG A 1 110 ? -14.094 -6.950 -8.690 1.00 49.56 110 ARG A O 1
ATOM 829 N N . ARG A 1 111 ? -15.851 -7.893 -9.709 1.00 41.72 111 ARG A N 1
ATOM 830 C CA . ARG A 1 111 ? -15.176 -9.140 -10.104 1.00 41.72 111 ARG A CA 1
ATOM 831 C C . ARG A 1 111 ? -14.117 -8.849 -11.180 1.00 41.72 111 ARG A C 1
ATOM 833 O O . ARG A 1 111 ? -14.270 -9.237 -12.333 1.00 41.72 111 ARG A O 1
ATOM 840 N N . GLY A 1 112 ? -13.056 -8.133 -10.829 1.00 44.06 112 GLY A N 1
ATOM 841 C CA . GLY A 1 112 ? -11.782 -8.207 -11.516 1.00 44.06 112 GLY A CA 1
ATOM 842 C C . GLY A 1 112 ? -11.157 -9.515 -11.072 1.00 44.06 112 GLY A C 1
ATOM 843 O O . GLY A 1 112 ? -10.985 -9.742 -9.877 1.00 44.06 112 GLY A O 1
ATOM 844 N N . SER A 1 113 ? -10.902 -10.424 -12.009 1.00 37.31 113 SER A N 1
ATOM 845 C CA . SER A 1 113 ? -10.243 -11.684 -11.683 1.00 37.31 113 SER A CA 1
ATOM 846 C C . SER A 1 113 ? -8.944 -11.392 -10.936 1.00 37.31 113 SER A C 1
ATOM 848 O O . SER A 1 113 ? -8.106 -10.642 -11.434 1.00 37.31 113 SER A O 1
ATOM 850 N N . VAL A 1 114 ? -8.759 -11.998 -9.767 1.00 40.25 114 VAL A N 1
ATOM 851 C CA . VAL A 1 114 ? -7.444 -12.100 -9.132 1.00 40.25 114 VAL A CA 1
ATOM 852 C C . VAL A 1 114 ? -6.547 -12.824 -10.144 1.00 40.25 114 VAL A C 1
ATOM 854 O O . VAL A 1 114 ? -6.810 -13.973 -10.489 1.00 40.25 114 VAL A O 1
ATOM 857 N N . GLY A 1 115 ? -5.585 -12.106 -10.730 1.00 40.22 115 GLY A N 1
ATOM 858 C CA . GLY A 1 115 ? -4.778 -12.582 -11.864 1.00 40.22 115 GLY A CA 1
ATOM 859 C C . GLY A 1 115 ? -5.091 -11.942 -13.225 1.00 40.22 115 GLY A C 1
ATOM 860 O O . GLY A 1 115 ? -4.348 -12.176 -14.178 1.00 40.22 115 GLY A O 1
ATOM 861 N N . ALA A 1 116 ? -6.108 -11.076 -13.334 1.00 37.59 116 ALA A N 1
ATOM 862 C CA . ALA A 1 116 ? -6.113 -10.082 -14.405 1.00 37.59 116 ALA A CA 1
ATOM 863 C C . ALA A 1 116 ? -4.981 -9.115 -14.089 1.00 37.59 116 ALA A C 1
ATOM 865 O O . ALA A 1 116 ? -5.130 -8.189 -13.294 1.00 37.59 116 ALA A O 1
ATOM 866 N N . LEU A 1 117 ? -3.828 -9.356 -14.708 1.00 45.66 117 LEU A N 1
ATOM 867 C CA . LEU A 1 117 ? -2.860 -8.295 -14.907 1.00 45.66 117 LEU A CA 1
ATOM 868 C C . LEU A 1 117 ? -3.648 -7.083 -15.431 1.00 45.66 117 LEU A C 1
ATOM 870 O O . LEU A 1 117 ? -4.450 -7.276 -16.355 1.00 45.66 117 LEU A O 1
ATOM 874 N N . PRO A 1 118 ? -3.482 -5.881 -14.839 1.00 46.16 118 PRO A N 1
ATOM 875 C CA . PRO A 1 118 ? -4.120 -4.676 -15.365 1.00 46.16 118 PRO A CA 1
ATOM 876 C C . PRO A 1 118 ? -3.874 -4.656 -16.865 1.00 46.16 118 PRO A C 1
ATOM 878 O O . PRO A 1 118 ? -2.775 -5.035 -17.265 1.00 46.16 118 PRO A O 1
ATOM 881 N N . GLU A 1 119 ? -4.886 -4.324 -17.674 1.00 47.06 119 GLU A N 1
ATOM 882 C CA . GLU A 1 119 ? -4.805 -4.376 -19.137 1.00 47.06 119 GLU A CA 1
ATOM 883 C C . GLU A 1 119 ? -3.505 -3.691 -19.579 1.00 47.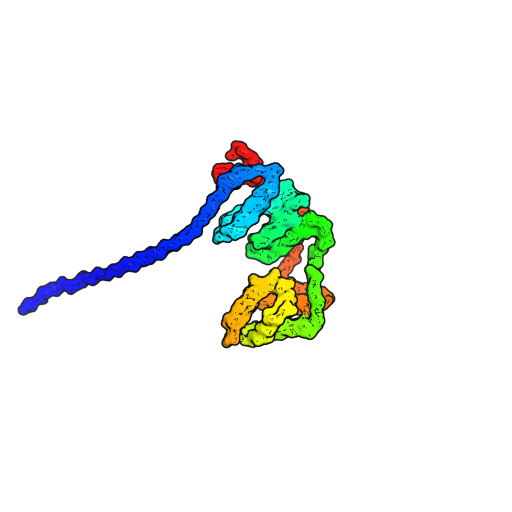06 119 GLU A C 1
ATOM 885 O O . GLU A 1 119 ? -3.381 -2.464 -19.553 1.00 47.06 119 GLU A O 1
ATOM 890 N N . ARG A 1 120 ? -2.466 -4.500 -19.833 1.00 57.34 120 ARG A N 1
ATOM 891 C CA . ARG A 1 120 ? -1.117 -3.964 -19.981 1.00 57.34 120 ARG A CA 1
ATOM 892 C C . ARG A 1 120 ? -1.124 -3.177 -21.282 1.00 57.34 120 ARG A C 1
ATOM 894 O O . ARG A 1 120 ? -1.707 -3.657 -22.259 1.00 57.34 120 ARG A O 1
ATOM 901 N N . PRO A 1 121 ? -0.512 -1.984 -21.318 1.00 57.16 121 PRO A N 1
ATOM 902 C CA . PRO A 1 121 ? -0.539 -1.150 -22.506 1.00 57.16 121 PRO A CA 1
ATOM 903 C C . PRO A 1 121 ? 0.001 -1.966 -23.673 1.00 57.16 121 PRO A C 1
ATOM 905 O O . PRO A 1 121 ? 1.171 -2.352 -23.663 1.00 57.16 121 PRO A O 1
ATOM 908 N N . ARG A 1 122 ? -0.850 -2.263 -24.660 1.00 63.59 122 ARG A N 1
ATOM 909 C CA . ARG A 1 122 ? -0.390 -2.891 -25.896 1.00 63.59 122 ARG A CA 1
ATOM 910 C C . ARG A 1 122 ? 0.455 -1.858 -26.622 1.00 63.59 122 ARG A C 1
ATOM 912 O O . ARG A 1 122 ? -0.076 -0.940 -27.238 1.00 63.59 122 ARG A O 1
ATOM 919 N N . VAL A 1 123 ? 1.765 -1.987 -26.484 1.00 76.19 123 VAL A N 1
ATOM 920 C CA . VAL A 1 123 ? 2.739 -1.258 -27.289 1.00 76.19 123 VAL A CA 1
ATOM 921 C C . VAL A 1 123 ? 3.084 -2.089 -28.515 1.00 76.19 123 VAL A C 1
ATOM 923 O O . VAL A 1 123 ? 2.989 -3.318 -28.495 1.00 76.19 123 VAL A O 1
ATOM 926 N N . ASP A 1 124 ? 3.475 -1.428 -29.597 1.00 81.94 124 ASP A N 1
ATOM 927 C CA . ASP A 1 124 ? 4.050 -2.136 -30.730 1.00 81.94 124 ASP A CA 1
ATOM 928 C C . ASP A 1 124 ? 5.403 -2.769 -30.344 1.00 81.94 124 ASP A C 1
ATOM 930 O O . ASP A 1 124 ? 6.079 -2.350 -29.397 1.00 81.94 124 ASP A O 1
ATOM 934 N N . ALA A 1 125 ? 5.811 -3.790 -31.100 1.00 80.31 125 ALA A N 1
ATOM 935 C CA . ALA A 1 125 ? 7.041 -4.530 -30.832 1.00 80.31 125 ALA A CA 1
ATOM 936 C C . ALA A 1 125 ? 8.301 -3.643 -30.869 1.00 80.31 125 ALA A C 1
ATOM 938 O O . ALA A 1 125 ? 9.259 -3.923 -30.153 1.00 80.31 125 ALA A O 1
ATOM 939 N N . THR A 1 126 ? 8.307 -2.570 -31.664 1.00 85.81 126 THR A N 1
ATOM 940 C CA . THR A 1 126 ? 9.452 -1.656 -31.792 1.00 85.81 126 THR A CA 1
ATOM 941 C C . THR A 1 126 ? 9.643 -0.866 -30.510 1.00 85.81 126 THR A C 1
ATOM 943 O O . THR A 1 126 ? 10.755 -0.802 -29.986 1.00 85.81 126 THR A O 1
ATOM 946 N N . THR A 1 127 ? 8.553 -0.323 -29.966 1.00 87.12 127 THR A N 1
ATOM 947 C CA . THR A 1 127 ? 8.564 0.371 -28.677 1.00 87.12 127 THR A CA 1
ATOM 948 C C . THR A 1 127 ? 8.991 -0.571 -27.551 1.00 87.12 127 THR A C 1
ATOM 950 O O . THR A 1 127 ? 9.872 -0.221 -26.765 1.00 87.12 127 THR A O 1
ATOM 953 N N . ALA A 1 128 ? 8.448 -1.794 -27.500 1.00 86.81 128 ALA A N 1
ATOM 954 C CA . ALA A 1 128 ? 8.835 -2.789 -26.496 1.00 86.81 128 ALA A CA 1
ATOM 955 C C . ALA A 1 128 ? 10.338 -3.128 -26.553 1.00 86.81 128 ALA A C 1
ATOM 957 O O . ALA A 1 128 ? 11.022 -3.090 -25.529 1.00 86.81 128 ALA A O 1
ATOM 958 N N . ILE A 1 129 ? 10.872 -3.386 -27.753 1.00 88.69 129 ILE A N 1
ATOM 959 C CA . ILE A 1 129 ? 12.306 -3.637 -27.965 1.00 88.69 129 ILE A CA 1
ATOM 960 C C . ILE A 1 129 ? 13.135 -2.415 -27.552 1.00 88.69 129 ILE A C 1
ATOM 962 O O . ILE A 1 129 ? 14.153 -2.575 -26.883 1.00 88.69 129 ILE A O 1
ATOM 966 N N . GLY A 1 130 ? 12.693 -1.200 -27.887 1.00 90.75 130 GLY A N 1
ATOM 967 C CA . GLY A 1 130 ? 13.370 0.039 -27.503 1.00 90.75 130 GLY A CA 1
ATOM 968 C C . GLY A 1 130 ? 13.529 0.187 -25.986 1.00 90.75 130 GLY A C 1
ATOM 969 O O . GLY A 1 130 ? 14.611 0.547 -25.512 1.00 90.75 130 GLY A O 1
ATOM 970 N N . VAL A 1 131 ? 12.495 -0.169 -25.214 1.00 92.25 131 VAL A N 1
ATOM 971 C CA . VAL A 1 131 ? 12.564 -0.198 -23.743 1.00 92.25 131 VAL A CA 1
ATOM 972 C C . VAL A 1 131 ? 13.547 -1.268 -23.256 1.00 92.25 131 VAL A C 1
ATOM 974 O O . VAL A 1 131 ? 14.418 -0.962 -22.440 1.00 92.25 131 VAL A O 1
ATOM 977 N N . SER A 1 132 ? 13.488 -2.494 -23.789 1.00 92.12 132 SER A N 1
ATOM 978 C CA . SER A 1 132 ? 14.434 -3.566 -23.433 1.00 92.12 132 SER A CA 1
ATOM 979 C C . SER A 1 132 ? 15.889 -3.196 -23.731 1.00 92.12 132 SER A C 1
ATOM 981 O O . SER A 1 132 ? 16.785 -3.446 -22.922 1.00 92.12 132 SER A O 1
ATOM 983 N N . GLU A 1 133 ? 16.151 -2.545 -24.863 1.00 93.12 133 GLU A N 1
ATOM 984 C CA . GLU A 1 133 ? 17.484 -2.056 -25.207 1.00 93.12 133 GLU A CA 1
ATOM 985 C C . GLU A 1 133 ? 17.955 -0.940 -24.271 1.00 93.12 133 GLU A C 1
ATOM 987 O O . GLU A 1 133 ? 19.131 -0.906 -23.895 1.00 93.12 133 GLU A O 1
ATOM 992 N N . ALA A 1 134 ? 17.059 -0.026 -23.889 1.00 94.19 134 ALA A N 1
ATOM 993 C CA . ALA A 1 134 ? 17.354 1.022 -22.921 1.00 94.19 134 ALA A CA 1
ATOM 994 C C . ALA A 1 134 ? 17.711 0.431 -21.550 1.00 94.19 134 ALA A C 1
ATOM 996 O O . ALA A 1 134 ? 18.704 0.837 -20.942 1.00 94.19 134 ALA A O 1
ATOM 997 N N . PHE A 1 135 ? 16.959 -0.573 -21.099 1.00 94.56 135 PHE A N 1
ATOM 998 C CA . PHE A 1 135 ? 17.174 -1.263 -19.830 1.00 94.56 135 PHE A CA 1
ATOM 999 C C . PHE A 1 135 ? 18.464 -2.093 -19.837 1.00 94.56 135 PHE A C 1
ATOM 1001 O O . PHE A 1 135 ? 19.291 -1.965 -18.931 1.00 94.56 135 PHE A O 1
ATOM 1008 N N . GLY A 1 136 ? 18.713 -2.872 -20.892 1.00 90.31 136 GLY A N 1
ATOM 1009 C CA . GLY A 1 136 ? 19.973 -3.599 -21.072 1.00 90.31 136 GLY A CA 1
ATOM 1010 C C . GLY A 1 136 ? 21.187 -2.668 -21.190 1.00 90.31 136 GLY A C 1
ATOM 1011 O O . GLY A 1 136 ? 22.251 -2.937 -20.622 1.00 90.31 136 GLY A O 1
ATOM 1012 N N . GLY A 1 137 ? 21.027 -1.533 -21.875 1.00 90.88 137 GLY A N 1
ATOM 1013 C CA . GLY A 1 137 ? 22.014 -0.459 -21.915 1.00 90.88 137 GLY A CA 1
ATOM 1014 C C . GLY A 1 137 ? 22.322 0.058 -20.514 1.00 90.88 137 GLY A C 1
ATOM 1015 O O . GLY A 1 137 ? 23.478 0.030 -20.094 1.00 90.88 137 GLY A O 1
ATOM 1016 N N . PHE A 1 138 ? 21.293 0.432 -19.757 1.00 92.75 138 PHE A N 1
ATOM 1017 C CA . PHE A 1 138 ? 21.431 0.932 -18.394 1.00 92.75 138 PHE A CA 1
ATOM 1018 C C . PHE A 1 138 ? 22.157 -0.062 -17.478 1.00 92.75 138 PHE A C 1
ATOM 1020 O O . PHE A 1 138 ? 23.168 0.308 -16.882 1.00 92.75 138 PHE A O 1
ATOM 1027 N N . ARG A 1 139 ? 21.759 -1.345 -17.468 1.00 91.00 139 ARG A N 1
ATOM 1028 C CA . ARG A 1 139 ? 22.428 -2.418 -16.695 1.00 91.00 139 ARG A CA 1
ATOM 1029 C C . ARG A 1 139 ? 23.917 -2.582 -17.028 1.00 91.00 139 ARG A C 1
ATOM 1031 O O . ARG A 1 139 ? 24.694 -3.051 -16.195 1.00 91.00 139 ARG A O 1
ATOM 1038 N N . THR A 1 140 ? 24.319 -2.202 -18.242 1.00 89.25 140 THR A N 1
ATOM 1039 C CA . THR A 1 140 ? 25.705 -2.272 -18.737 1.00 89.25 140 THR A CA 1
ATOM 1040 C C . THR A 1 140 ? 26.444 -0.927 -18.697 1.00 89.25 140 THR A C 1
ATOM 1042 O O . THR A 1 140 ? 27.583 -0.851 -19.146 1.00 89.25 140 THR A O 1
ATOM 1045 N N . GLY A 1 141 ? 25.839 0.130 -18.137 1.00 86.75 141 GLY A N 1
ATOM 1046 C CA . GLY A 1 141 ? 26.438 1.468 -18.013 1.00 86.75 141 GLY A CA 1
ATOM 1047 C C . GLY A 1 141 ? 26.239 2.394 -19.221 1.00 86.75 141 GLY A C 1
ATOM 1048 O O . GLY A 1 141 ? 26.790 3.491 -19.255 1.00 86.75 141 GLY A O 1
ATOM 1049 N N . ARG A 1 142 ? 25.444 1.992 -20.219 1.00 88.31 142 ARG A N 1
ATOM 1050 C CA . ARG A 1 142 ? 25.058 2.816 -21.379 1.00 88.31 142 ARG A CA 1
ATOM 1051 C C . ARG A 1 142 ? 23.689 3.452 -21.138 1.00 88.31 142 ARG A C 1
ATOM 1053 O O . ARG A 1 142 ? 22.659 2.851 -21.424 1.00 88.31 142 ARG A O 1
ATOM 1060 N N . THR A 1 143 ? 23.670 4.680 -20.629 1.00 88.94 143 THR A N 1
ATOM 1061 C CA . THR A 1 143 ? 22.427 5.340 -20.182 1.00 88.94 143 THR A CA 1
ATOM 1062 C C . THR A 1 143 ? 21.741 6.206 -21.241 1.00 88.94 143 THR A C 1
ATOM 1064 O O . THR A 1 143 ? 20.646 6.704 -20.998 1.00 88.94 143 THR A O 1
ATOM 1067 N N . SER A 1 144 ? 22.341 6.381 -22.424 1.00 88.69 144 SER A N 1
ATOM 1068 C CA . SER A 1 144 ? 21.841 7.294 -23.464 1.00 88.69 144 SER A CA 1
ATOM 1069 C C . SER A 1 144 ? 20.423 6.960 -23.926 1.00 88.69 144 SER A C 1
ATOM 1071 O O . SER A 1 144 ? 19.558 7.827 -23.888 1.00 88.69 144 SER A O 1
ATOM 1073 N N . LYS A 1 145 ? 20.163 5.699 -24.298 1.00 90.94 145 LYS A N 1
ATOM 1074 C CA . LYS A 1 145 ? 18.829 5.246 -24.729 1.00 90.94 145 LYS A CA 1
ATOM 1075 C C . LYS A 1 145 ? 17.781 5.406 -23.627 1.00 90.94 145 LYS A C 1
ATOM 1077 O O . LYS A 1 145 ? 16.685 5.876 -23.899 1.00 90.94 145 LYS A O 1
ATOM 1082 N N . LEU A 1 146 ? 18.136 5.071 -22.384 1.00 92.88 146 LEU A N 1
ATOM 1083 C CA . LEU A 1 146 ? 17.239 5.249 -21.242 1.00 92.88 146 LEU A CA 1
ATOM 1084 C C . LEU A 1 146 ? 16.923 6.726 -20.996 1.00 92.88 146 LEU A C 1
ATOM 1086 O O . LEU A 1 146 ? 15.785 7.062 -20.703 1.00 92.88 146 LEU A O 1
ATOM 1090 N N . ARG A 1 147 ? 17.904 7.619 -21.134 1.00 90.44 147 ARG A N 1
ATOM 1091 C CA . ARG A 1 147 ? 17.667 9.053 -20.959 1.00 90.44 147 ARG A CA 1
ATOM 1092 C C . ARG A 1 147 ? 16.727 9.606 -22.027 1.00 90.44 147 ARG A C 1
ATOM 1094 O O . ARG A 1 147 ? 15.795 10.307 -21.669 1.00 90.44 147 ARG A O 1
ATOM 1101 N N . VAL A 1 148 ? 16.929 9.231 -23.292 1.00 92.56 148 VAL A N 1
ATOM 1102 C CA . VAL A 1 148 ? 16.020 9.614 -24.385 1.00 92.56 148 VAL A CA 1
ATOM 1103 C C . VAL A 1 148 ? 14.595 9.135 -24.096 1.00 92.56 148 VAL A C 1
AT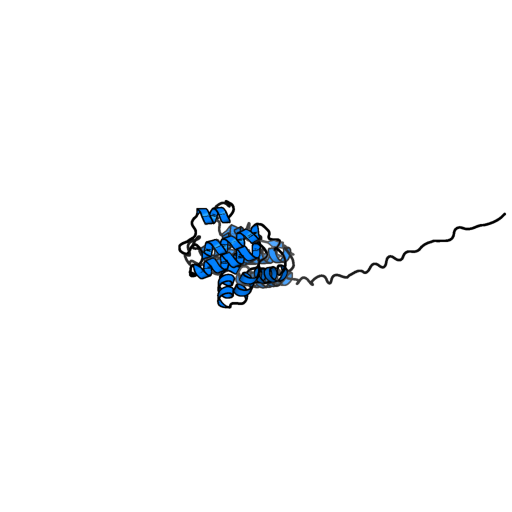OM 1105 O O . VAL A 1 148 ? 13.658 9.908 -24.234 1.00 92.56 148 VAL A O 1
ATOM 1108 N N . LEU A 1 149 ? 14.438 7.894 -23.625 1.00 92.38 149 LEU A N 1
ATOM 1109 C CA . LEU A 1 149 ? 13.135 7.337 -23.255 1.00 92.38 149 LEU A CA 1
ATOM 1110 C C . LEU A 1 149 ? 12.458 8.098 -22.099 1.00 92.38 149 LEU A C 1
ATOM 1112 O O . LEU A 1 149 ? 11.243 8.238 -22.098 1.00 92.38 149 LEU A O 1
ATOM 1116 N N . LEU A 1 150 ? 13.232 8.572 -21.117 1.00 91.94 150 LEU A N 1
ATOM 1117 C CA . LEU A 1 150 ? 12.725 9.336 -19.969 1.00 91.94 150 LEU A CA 1
ATOM 1118 C C . LEU A 1 150 ? 12.435 10.810 -20.300 1.00 91.94 150 LEU A C 1
ATOM 1120 O O . LEU A 1 150 ? 11.646 11.446 -19.608 1.00 91.94 150 LEU A O 1
ATOM 1124 N N . GLU A 1 151 ? 13.101 11.371 -21.310 1.00 91.75 151 GLU A N 1
ATOM 1125 C CA . GLU A 1 151 ? 12.871 12.738 -21.797 1.00 91.75 151 GLU A CA 1
ATOM 1126 C C . GLU A 1 151 ? 11.683 12.813 -22.769 1.00 91.75 151 GLU A C 1
ATOM 1128 O O . GLU A 1 151 ? 11.049 13.862 -22.886 1.00 91.75 151 GLU A O 1
ATOM 1133 N N . ASP A 1 152 ? 11.368 11.708 -23.447 1.00 92.62 152 ASP A N 1
ATOM 1134 C CA . ASP A 1 152 ? 10.210 11.587 -24.326 1.00 92.62 152 ASP A CA 1
ATOM 1135 C C . ASP A 1 152 ? 8.891 11.475 -23.525 1.00 92.62 152 ASP A C 1
ATOM 1137 O O . ASP A 1 152 ? 8.737 10.546 -22.729 1.00 92.62 152 ASP A O 1
ATOM 1141 N N . PRO A 1 153 ? 7.894 12.362 -23.735 1.00 89.50 153 PRO A N 1
ATOM 1142 C CA . PRO A 1 153 ? 6.628 12.318 -23.001 1.00 89.50 153 PRO A CA 1
ATOM 1143 C C . PRO A 1 153 ? 5.814 11.032 -23.190 1.00 89.50 153 PRO A C 1
ATOM 1145 O O . PRO A 1 153 ? 4.982 10.707 -22.340 1.00 89.50 153 PRO A O 1
ATOM 1148 N N . GLU A 1 154 ? 5.958 10.329 -24.316 1.00 86.31 154 GLU A N 1
ATOM 1149 C CA . GLU A 1 154 ? 5.278 9.045 -24.531 1.00 86.31 154 GLU A CA 1
ATOM 1150 C C . GLU A 1 154 ? 6.005 7.897 -23.830 1.00 86.31 154 GLU A C 1
ATOM 1152 O O . GLU A 1 154 ? 5.358 7.111 -23.132 1.00 86.31 154 GLU A O 1
ATOM 1157 N N . GLY A 1 155 ? 7.334 7.847 -23.932 1.00 87.19 155 GLY A N 1
ATOM 1158 C CA . GLY A 1 155 ? 8.188 6.932 -23.179 1.00 87.19 155 GLY A CA 1
ATOM 1159 C C . GLY A 1 155 ? 8.034 7.069 -21.664 1.00 87.19 155 GLY A C 1
ATOM 1160 O O . GLY A 1 155 ? 7.884 6.064 -20.966 1.00 87.19 155 GLY A O 1
ATOM 1161 N N . LEU A 1 156 ? 7.975 8.302 -21.157 1.00 89.25 156 LEU A N 1
ATOM 1162 C CA . LEU A 1 156 ? 7.752 8.580 -19.741 1.00 89.25 156 LEU A CA 1
ATOM 1163 C C . LEU A 1 156 ? 6.389 8.050 -19.280 1.00 89.25 156 LEU A C 1
ATOM 1165 O O . LEU A 1 156 ? 6.334 7.225 -18.371 1.00 89.25 156 LEU A O 1
ATOM 1169 N N . ARG A 1 157 ? 5.305 8.420 -19.978 1.00 85.81 157 ARG A N 1
ATOM 1170 C CA . ARG A 1 157 ? 3.948 7.921 -19.687 1.00 85.81 157 ARG A CA 1
ATOM 1171 C C . ARG A 1 157 ? 3.839 6.405 -19.812 1.00 85.81 157 ARG A C 1
ATOM 1173 O O . ARG A 1 157 ? 3.032 5.781 -19.126 1.00 85.81 157 ARG A O 1
ATOM 1180 N N . LEU A 1 158 ? 4.611 5.790 -20.709 1.00 87.50 158 LEU A N 1
ATOM 1181 C CA . LEU A 1 158 ? 4.687 4.339 -20.808 1.00 87.50 158 LEU A CA 1
ATOM 1182 C C . LEU A 1 158 ? 5.271 3.737 -19.535 1.00 87.50 158 LEU A C 1
ATOM 1184 O O . LEU A 1 158 ? 4.675 2.795 -19.019 1.00 87.50 158 LEU A O 1
ATOM 1188 N N . LEU A 1 159 ? 6.394 4.262 -19.047 1.00 89.25 159 LEU A N 1
ATOM 1189 C CA . LEU A 1 159 ? 7.067 3.754 -17.856 1.00 89.25 159 LEU A CA 1
ATOM 1190 C C . LEU A 1 159 ? 6.304 4.064 -16.559 1.00 89.25 159 LEU A C 1
ATOM 1192 O O . LEU A 1 159 ? 6.305 3.219 -15.671 1.00 89.25 159 LEU A O 1
ATOM 1196 N N . GLU A 1 160 ? 5.605 5.199 -16.465 1.00 86.69 160 GLU A N 1
ATOM 1197 C CA . GLU A 1 160 ? 4.771 5.563 -15.300 1.00 86.69 160 GLU A CA 1
ATOM 1198 C C . GLU A 1 160 ? 3.665 4.526 -15.049 1.00 86.69 160 GLU A C 1
ATOM 1200 O O . GLU A 1 160 ? 3.329 4.209 -13.911 1.00 86.69 160 GLU A O 1
ATOM 1205 N N . ARG A 1 161 ? 3.153 3.882 -16.108 1.00 82.06 161 ARG A N 1
ATOM 1206 C CA . ARG A 1 161 ? 2.199 2.761 -15.977 1.00 82.06 161 ARG A CA 1
ATOM 1207 C C . ARG A 1 1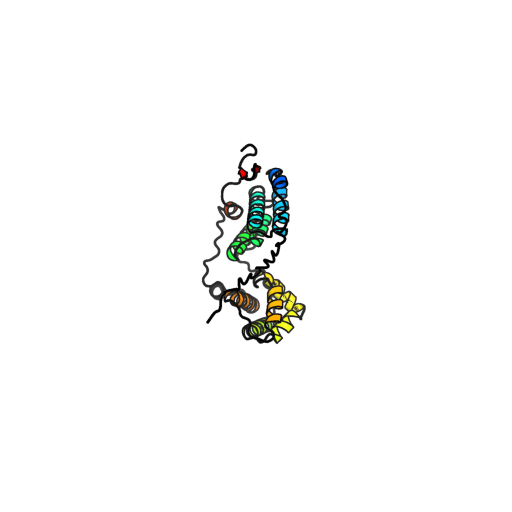61 ? 2.799 1.514 -15.319 1.00 82.06 161 ARG A C 1
ATOM 1209 O O . ARG A 1 161 ? 2.061 0.585 -15.001 1.00 82.06 161 ARG A O 1
ATOM 1216 N N . TRP A 1 162 ? 4.115 1.483 -15.132 1.00 84.12 162 TRP A N 1
ATOM 1217 C CA . TRP A 1 162 ? 4.862 0.425 -14.459 1.00 84.12 162 TRP A CA 1
ATOM 1218 C C . TRP A 1 162 ? 5.464 0.882 -13.126 1.00 84.12 162 TRP A C 1
ATOM 1220 O O . TRP A 1 162 ? 6.308 0.169 -12.578 1.00 84.12 162 TRP A O 1
ATOM 1230 N N . ASP A 1 163 ? 5.034 2.024 -12.579 1.00 82.19 163 ASP A N 1
ATOM 1231 C CA . ASP A 1 163 ? 5.586 2.583 -11.339 1.00 82.19 163 ASP A CA 1
ATOM 1232 C C . ASP A 1 163 ? 5.554 1.595 -10.171 1.00 82.19 163 ASP A C 1
ATOM 1234 O O . ASP A 1 163 ? 6.537 1.473 -9.447 1.00 82.19 163 ASP A O 1
ATOM 1238 N N . GLU A 1 164 ? 4.477 0.818 -10.032 1.00 76.06 164 GLU A N 1
ATOM 1239 C CA . GLU A 1 164 ? 4.364 -0.189 -8.968 1.00 76.06 164 GLU A CA 1
ATOM 1240 C C . GLU A 1 164 ? 5.344 -1.365 -9.131 1.00 76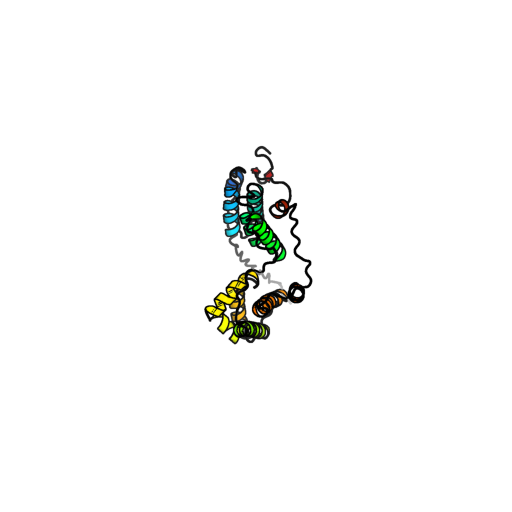.06 164 GLU A C 1
ATOM 1242 O O . GLU A 1 164 ? 5.643 -2.073 -8.169 1.00 76.06 164 GLU A O 1
ATOM 1247 N N . THR A 1 165 ? 5.826 -1.610 -10.353 1.00 82.06 165 THR A N 1
ATOM 1248 C CA . THR A 1 165 ? 6.794 -2.680 -10.637 1.00 82.06 165 THR A CA 1
ATOM 1249 C C . THR A 1 165 ? 8.224 -2.206 -10.407 1.00 82.06 165 THR A C 1
ATOM 1251 O O . THR A 1 165 ? 9.059 -2.992 -9.959 1.00 82.06 165 THR A O 1
ATOM 1254 N N . LEU A 1 166 ? 8.516 -0.941 -10.721 1.00 85.06 166 LEU A N 1
ATOM 1255 C CA . LEU A 1 166 ? 9.844 -0.364 -10.561 1.00 85.06 166 LEU A CA 1
ATOM 1256 C C . LEU A 1 166 ? 10.107 0.013 -9.088 1.00 85.06 166 LEU A C 1
ATOM 1258 O O . LEU A 1 166 ? 9.226 0.545 -8.414 1.00 85.06 166 LEU A O 1
ATOM 1262 N N . PRO A 1 167 ? 11.324 -0.210 -8.563 1.00 80.38 167 PRO A N 1
ATOM 1263 C CA . PRO A 1 167 ? 11.685 0.223 -7.215 1.00 80.38 167 PRO A CA 1
ATOM 1264 C C . PRO A 1 167 ? 11.536 1.741 -7.121 1.00 80.38 167 PRO A C 1
ATOM 1266 O O . PRO A 1 167 ? 12.241 2.436 -7.829 1.00 80.38 167 PRO A O 1
ATOM 1269 N N . GLY A 1 168 ? 10.626 2.276 -6.301 1.00 80.50 168 GLY A N 1
ATOM 1270 C CA . GLY A 1 168 ? 10.410 3.731 -6.215 1.00 80.50 168 GLY A CA 1
ATOM 1271 C C . GLY A 1 168 ? 9.955 4.396 -7.528 1.00 80.50 168 GLY A C 1
ATOM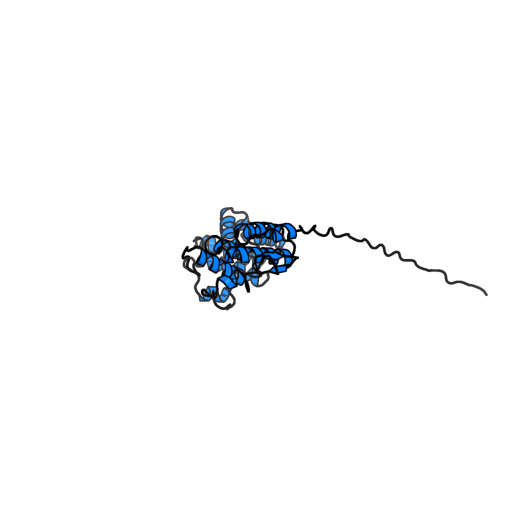 1272 O O . GLY A 1 168 ? 10.158 5.601 -7.699 1.00 80.50 168 GLY A O 1
ATOM 1273 N N . GLY A 1 169 ? 9.385 3.617 -8.455 1.00 87.88 169 GLY A N 1
ATOM 1274 C CA . GLY A 1 169 ? 8.828 4.092 -9.719 1.00 87.88 169 GLY A CA 1
ATOM 1275 C C . GLY A 1 169 ? 9.841 4.661 -10.718 1.00 87.88 169 GLY A C 1
ATOM 1276 O O . GLY A 1 169 ? 11.062 4.489 -10.626 1.00 87.88 169 GLY A O 1
ATOM 1277 N N . VAL A 1 170 ? 9.324 5.392 -11.700 1.00 90.44 170 VAL A N 1
ATOM 1278 C CA . VAL A 1 170 ? 10.108 6.097 -12.723 1.00 90.44 170 VAL A CA 1
ATOM 1279 C C . VAL A 1 170 ? 11.021 7.169 -12.127 1.00 90.44 170 VAL A C 1
ATOM 1281 O O . VAL A 1 170 ? 12.100 7.440 -12.669 1.00 90.44 170 VAL A O 1
ATOM 1284 N N . ALA A 1 171 ? 10.646 7.747 -10.984 1.00 88.69 171 ALA A N 1
ATOM 1285 C CA . ALA A 1 171 ? 11.468 8.719 -10.269 1.00 88.69 171 ALA A CA 1
ATOM 1286 C C . ALA A 1 171 ? 12.822 8.121 -9.850 1.00 88.69 171 ALA A C 1
ATOM 1288 O O . ALA A 1 171 ? 13.872 8.718 -10.109 1.00 88.69 171 ALA A O 1
ATOM 1289 N N . TRP A 1 172 ? 12.820 6.909 -9.282 1.00 91.00 172 TRP A N 1
ATOM 1290 C CA . TRP A 1 172 ? 14.052 6.175 -8.976 1.00 91.00 172 TRP A CA 1
ATOM 1291 C C . TRP A 1 172 ? 14.876 5.908 -10.233 1.00 91.00 172 TRP A C 1
ATOM 1293 O O . TRP A 1 172 ? 16.081 6.161 -10.232 1.00 91.00 172 TRP A O 1
ATOM 1303 N N . LEU A 1 173 ? 14.244 5.454 -11.320 1.00 90.62 173 LEU A N 1
ATOM 1304 C CA . LEU A 1 173 ? 14.946 5.128 -12.564 1.00 90.62 173 LEU A CA 1
ATOM 1305 C C . LEU A 1 173 ? 15.629 6.366 -13.163 1.00 90.62 173 LEU A C 1
ATOM 1307 O O . LEU A 1 173 ? 16.779 6.302 -13.607 1.00 90.6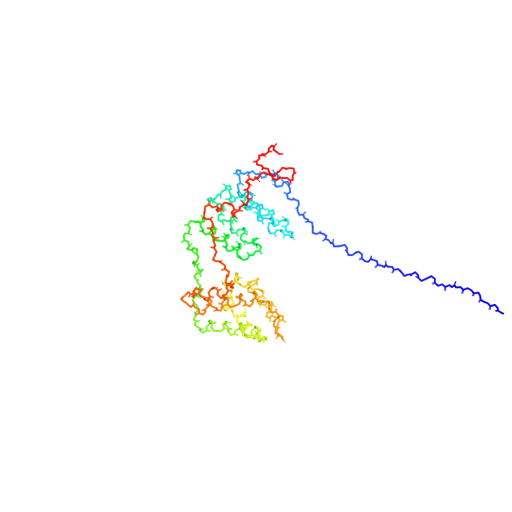2 173 LEU A O 1
ATOM 1311 N N . THR A 1 174 ? 14.948 7.510 -13.109 1.00 90.25 174 THR A N 1
ATOM 1312 C CA . THR A 1 174 ? 15.468 8.811 -13.543 1.00 90.25 174 THR A CA 1
ATOM 1313 C C . THR A 1 174 ? 16.683 9.221 -12.725 1.00 90.25 174 THR A C 1
ATOM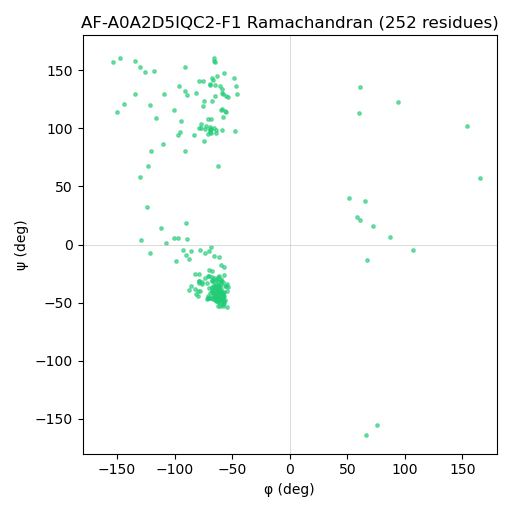 1315 O O . THR A 1 174 ? 17.735 9.561 -13.275 1.00 90.25 174 THR A O 1
ATOM 1318 N N . GLU A 1 175 ? 16.564 9.150 -11.405 1.00 89.19 175 GLU A N 1
ATOM 1319 C CA . GLU A 1 175 ? 17.630 9.524 -10.489 1.00 89.19 175 GLU A CA 1
ATOM 1320 C C . GLU A 1 175 ? 18.846 8.589 -10.619 1.00 89.19 175 GLU A C 1
ATOM 1322 O O . GLU A 1 175 ? 19.992 9.041 -10.717 1.00 89.19 175 GLU A O 1
ATOM 1327 N N . ARG A 1 176 ? 18.616 7.276 -10.719 1.00 88.25 176 ARG A N 1
ATOM 1328 C CA . ARG A 1 176 ? 19.676 6.274 -10.894 1.00 88.25 176 ARG A CA 1
ATOM 1329 C C . ARG A 1 176 ? 20.386 6.438 -12.241 1.00 88.25 176 ARG A C 1
ATOM 1331 O O . ARG A 1 176 ? 21.615 6.409 -12.286 1.00 88.25 176 ARG A O 1
ATOM 1338 N N . SER A 1 177 ? 19.645 6.704 -13.319 1.00 88.00 177 SER A N 1
ATOM 1339 C CA . SER A 1 177 ? 20.194 6.990 -14.656 1.00 88.00 177 SER A CA 1
ATOM 1340 C C . SER A 1 177 ? 21.111 8.219 -14.671 1.00 88.00 177 SER A C 1
ATOM 1342 O O . SER A 1 177 ? 22.166 8.209 -15.318 1.00 88.00 177 SER A O 1
ATOM 1344 N N . ARG A 1 178 ? 20.763 9.267 -13.910 1.00 85.88 178 ARG A N 1
ATOM 1345 C CA . ARG A 1 178 ? 21.600 10.468 -13.752 1.00 85.88 178 ARG A CA 1
ATOM 1346 C C . ARG A 1 178 ? 22.900 10.165 -13.012 1.00 85.88 178 ARG A C 1
ATOM 1348 O O . ARG A 1 178 ? 23.966 10.551 -13.494 1.00 85.88 178 ARG A O 1
ATOM 1355 N N . ARG A 1 179 ? 22.840 9.440 -11.889 1.00 83.94 179 ARG A N 1
ATOM 1356 C CA . ARG A 1 179 ? 24.039 9.079 -11.105 1.00 83.94 179 ARG A CA 1
ATOM 1357 C C . ARG A 1 179 ? 24.982 8.144 -11.859 1.00 83.94 179 ARG A C 1
ATOM 1359 O O . ARG A 1 179 ? 26.196 8.296 -11.773 1.00 83.94 179 ARG A O 1
ATOM 1366 N N . SER A 1 180 ? 24.434 7.216 -12.636 1.00 78.62 180 SER A N 1
ATOM 1367 C CA . SER A 1 180 ? 25.195 6.219 -13.399 1.00 78.62 180 SER A CA 1
ATOM 1368 C C . SER A 1 180 ? 25.567 6.682 -14.810 1.00 78.62 180 SER A C 1
ATOM 1370 O O . SER A 1 180 ? 25.935 5.879 -15.659 1.00 78.62 180 SER A O 1
ATOM 1372 N N . ALA A 1 181 ? 25.525 7.989 -15.090 1.00 66.62 181 ALA A N 1
ATOM 1373 C CA . ALA A 1 181 ? 25.816 8.535 -16.417 1.00 66.62 181 ALA A CA 1
ATOM 1374 C C . ALA A 1 181 ? 27.230 8.220 -16.950 1.00 66.62 181 ALA A C 1
ATOM 1376 O O . ALA A 1 181 ? 27.470 8.382 -18.145 1.00 66.62 181 ALA A O 1
ATOM 1377 N N . ARG A 1 182 ? 28.170 7.814 -16.085 1.00 66.69 182 ARG A N 1
ATOM 1378 C CA . ARG A 1 182 ? 29.576 7.545 -16.440 1.00 66.69 182 ARG A CA 1
ATOM 1379 C C . ARG A 1 182 ? 30.098 6.189 -15.959 1.00 66.69 182 ARG A C 1
ATOM 1381 O O . ARG A 1 182 ? 31.281 5.909 -16.122 1.00 66.69 182 ARG A O 1
ATOM 1388 N N . SER A 1 183 ? 29.253 5.360 -15.355 1.00 77.94 183 SER A N 1
ATOM 1389 C CA . SER A 1 183 ? 29.660 4.073 -14.795 1.00 77.94 183 SER A CA 1
ATOM 1390 C C . SER A 1 183 ? 28.491 3.101 -14.760 1.00 77.94 183 SER A C 1
ATOM 1392 O O . SER A 1 183 ? 27.325 3.493 -14.762 1.00 77.94 183 SER A O 1
ATOM 1394 N N . ARG A 1 184 ? 28.806 1.805 -14.727 1.00 85.62 184 ARG A N 1
ATOM 1395 C CA . ARG A 1 184 ? 27.796 0.765 -14.546 1.00 85.62 184 ARG A CA 1
ATOM 1396 C C . ARG A 1 184 ? 27.048 1.005 -13.223 1.00 85.62 184 ARG A C 1
ATOM 1398 O O . ARG A 1 184 ? 27.718 1.187 -12.205 1.00 85.62 184 ARG A O 1
ATOM 1405 N N . PRO A 1 185 ? 25.702 1.023 -13.219 1.00 86.69 185 PRO A N 1
ATOM 1406 C CA . PRO A 1 185 ? 24.946 1.110 -11.980 1.00 86.69 185 PRO A CA 1
ATOM 1407 C C . PRO A 1 185 ? 25.188 -0.147 -11.143 1.00 86.69 185 PRO A C 1
ATOM 1409 O O . PRO A 1 185 ? 25.192 -1.261 -11.670 1.00 86.69 185 PRO A O 1
ATOM 1412 N N . ASP A 1 186 ? 25.372 0.046 -9.842 1.00 87.56 186 ASP A N 1
ATOM 1413 C CA . ASP A 1 186 ? 25.321 -1.038 -8.869 1.00 87.56 186 ASP A CA 1
ATOM 1414 C C . ASP A 1 186 ? 23.843 -1.355 -8.609 1.00 87.56 186 ASP A C 1
ATOM 1416 O O . ASP A 1 186 ? 23.146 -0.567 -7.967 1.00 87.56 186 ASP A O 1
ATOM 1420 N N . LEU A 1 187 ? 23.332 -2.410 -9.242 1.00 89.12 187 LEU A N 1
ATOM 1421 C CA . LEU A 1 187 ? 21.936 -2.830 -9.133 1.00 89.12 187 LEU A CA 1
ATOM 1422 C C . LEU A 1 187 ? 21.879 -4.122 -8.332 1.00 89.12 187 LEU A C 1
ATOM 1424 O O . LEU A 1 187 ? 22.562 -5.094 -8.660 1.00 89.12 187 LEU A O 1
ATOM 1428 N N . SER A 1 188 ? 21.021 -4.134 -7.325 1.00 89.38 188 SER A N 1
ATOM 1429 C CA . SER A 1 188 ? 20.625 -5.352 -6.635 1.00 89.38 188 SER A CA 1
ATOM 1430 C C . SER A 1 188 ? 19.834 -6.279 -7.564 1.00 89.38 188 SER A C 1
ATOM 1432 O O . SER A 1 188 ? 19.268 -5.867 -8.581 1.00 89.38 188 SER A O 1
ATOM 1434 N N . GLU A 1 189 ? 19.770 -7.554 -7.194 1.00 84.44 189 GLU A N 1
ATOM 1435 C CA . GLU A 1 189 ? 19.022 -8.568 -7.939 1.00 84.44 189 GLU A CA 1
ATOM 1436 C C . GLU A 1 189 ? 17.536 -8.204 -8.089 1.00 84.44 189 GLU A C 1
ATOM 1438 O O . GLU A 1 189 ? 16.972 -8.320 -9.176 1.00 84.44 189 GLU A O 1
ATOM 1443 N N . SER A 1 190 ? 16.915 -7.664 -7.038 1.00 81.50 190 SER A N 1
ATOM 1444 C CA . SER A 1 190 ? 15.511 -7.245 -7.061 1.00 81.50 190 SER A CA 1
ATOM 1445 C C . SER A 1 190 ? 15.248 -6.083 -8.026 1.00 81.50 190 SER A C 1
ATOM 1447 O O . SER A 1 190 ? 14.221 -6.085 -8.707 1.00 81.50 190 SER A O 1
ATOM 1449 N N . GLU A 1 191 ? 16.176 -5.128 -8.147 1.00 89.31 191 GLU A N 1
ATOM 1450 C CA . GLU A 1 191 ? 16.094 -4.021 -9.111 1.00 89.31 191 GLU A CA 1
ATOM 1451 C C . GLU A 1 191 ? 16.221 -4.534 -10.555 1.00 89.31 191 GLU A C 1
ATOM 1453 O O . GLU A 1 191 ? 15.481 -4.102 -11.442 1.00 89.31 191 GLU A O 1
ATOM 1458 N N . VAL A 1 192 ? 17.109 -5.506 -10.799 1.00 89.69 192 VAL A N 1
ATOM 1459 C CA . VAL A 1 192 ? 17.239 -6.152 -12.116 1.00 89.69 192 VAL A CA 1
ATOM 1460 C C . VAL A 1 192 ? 15.971 -6.929 -12.475 1.00 89.69 192 VAL A C 1
ATOM 1462 O O . VAL A 1 192 ? 15.468 -6.784 -13.591 1.00 89.69 192 VAL A O 1
ATOM 1465 N N . LEU A 1 193 ? 15.422 -7.708 -11.540 1.00 84.69 193 LEU A N 1
ATOM 1466 C CA . LEU A 1 193 ? 14.184 -8.463 -11.748 1.00 84.69 193 LEU A CA 1
ATOM 1467 C C . LEU A 1 193 ? 12.981 -7.542 -11.984 1.00 84.69 193 LEU A C 1
ATOM 1469 O O . LEU A 1 193 ? 12.127 -7.847 -12.813 1.00 84.69 193 LEU A O 1
ATOM 1473 N N . ALA A 1 194 ? 12.899 -6.403 -11.293 1.00 85.62 194 ALA A N 1
ATOM 1474 C CA . ALA A 1 194 ? 11.869 -5.396 -11.541 1.00 85.62 194 ALA A CA 1
ATOM 1475 C C . ALA A 1 194 ? 11.919 -4.873 -12.986 1.00 85.62 194 ALA A C 1
ATOM 1477 O O . ALA A 1 194 ? 10.895 -4.832 -13.666 1.00 85.62 194 ALA A O 1
ATOM 1478 N N . MET A 1 195 ? 13.116 -4.558 -13.490 1.00 90.56 195 MET A N 1
ATOM 1479 C CA . MET A 1 195 ? 13.304 -4.150 -14.884 1.00 90.56 195 MET A CA 1
ATOM 1480 C C . MET A 1 195 ? 12.896 -5.256 -15.872 1.00 90.56 195 MET A C 1
ATOM 1482 O O . MET A 1 195 ? 12.184 -4.984 -16.836 1.00 90.56 195 MET A O 1
ATOM 1486 N N . LEU A 1 196 ? 13.287 -6.510 -15.619 1.00 88.06 196 LEU A N 1
ATOM 1487 C CA . LEU A 1 196 ? 12.924 -7.648 -16.475 1.00 88.06 196 LEU A CA 1
ATOM 1488 C C . LEU A 1 196 ? 11.409 -7.913 -16.505 1.00 88.06 196 LEU A C 1
ATOM 1490 O O . LEU A 1 196 ? 10.878 -8.271 -17.555 1.00 88.06 196 LEU A O 1
ATOM 1494 N N . ARG A 1 197 ? 10.689 -7.684 -15.397 1.00 83.81 197 ARG A N 1
ATOM 1495 C CA . ARG A 1 197 ? 9.217 -7.782 -15.362 1.00 83.81 197 ARG A CA 1
ATOM 1496 C C . ARG A 1 197 ? 8.546 -6.791 -16.310 1.00 83.81 197 ARG A C 1
ATOM 1498 O O . ARG A 1 197 ? 7.583 -7.162 -16.984 1.00 83.81 197 ARG A O 1
ATOM 1505 N N . VAL A 1 198 ? 9.062 -5.562 -16.386 1.00 86.88 198 VAL A N 1
ATOM 1506 C CA . VAL A 1 198 ? 8.590 -4.558 -17.352 1.00 86.88 198 VAL A CA 1
ATOM 1507 C C . VAL A 1 198 ? 8.877 -5.031 -18.778 1.00 86.88 198 VAL A C 1
ATOM 1509 O O . VAL A 1 198 ? 7.974 -5.039 -19.607 1.00 86.88 198 VAL A O 1
ATOM 1512 N N . GLU A 1 199 ? 10.098 -5.500 -19.056 1.00 87.75 199 GLU A N 1
ATOM 1513 C CA . GLU A 1 199 ? 10.492 -5.991 -20.387 1.00 87.75 199 GLU A CA 1
ATOM 1514 C C . GLU A 1 199 ? 9.597 -7.143 -20.869 1.00 87.75 199 GLU A C 1
ATOM 1516 O O . GLU A 1 199 ? 9.020 -7.067 -21.953 1.00 87.75 199 GLU A O 1
ATOM 1521 N N . VAL A 1 200 ? 9.415 -8.184 -20.050 1.00 81.75 200 VAL A N 1
ATOM 1522 C CA . VAL A 1 200 ? 8.533 -9.320 -20.373 1.00 81.75 200 VAL A CA 1
ATOM 1523 C C . VAL A 1 200 ? 7.094 -8.856 -20.563 1.00 81.75 200 VAL A C 1
ATOM 1525 O O . VAL A 1 200 ? 6.399 -9.321 -21.466 1.00 81.75 200 VAL A O 1
ATOM 1528 N N . GLY A 1 201 ? 6.650 -7.913 -19.739 1.00 78.75 201 GLY A N 1
ATOM 1529 C CA . GLY A 1 201 ? 5.313 -7.362 -19.819 1.00 78.75 201 GLY A CA 1
ATOM 1530 C C . GLY A 1 201 ? 5.023 -6.547 -21.077 1.00 78.75 201 GLY A C 1
ATOM 1531 O O . GLY A 1 201 ? 3.884 -6.565 -21.536 1.00 78.75 201 GLY A O 1
ATOM 1532 N N . LEU A 1 202 ? 6.030 -5.876 -21.640 1.00 82.38 202 LEU A N 1
ATOM 1533 C CA . LEU A 1 202 ? 5.922 -5.146 -22.905 1.00 82.38 202 LEU A CA 1
ATOM 1534 C C . LEU A 1 202 ? 6.075 -6.068 -24.121 1.00 82.38 202 LEU A C 1
ATOM 1536 O O . LEU A 1 202 ? 5.384 -5.882 -25.120 1.00 82.38 202 LEU A O 1
ATOM 1540 N N . LEU A 1 203 ? 6.969 -7.058 -24.046 1.00 79.44 203 LEU A N 1
ATOM 1541 C CA . LEU A 1 203 ? 7.262 -7.967 -25.158 1.00 79.44 203 LEU A CA 1
ATOM 1542 C C . LEU A 1 203 ? 6.169 -9.026 -25.367 1.00 79.44 203 LEU A C 1
ATOM 1544 O O . LEU A 1 203 ? 5.918 -9.432 -26.502 1.00 79.44 203 LEU A O 1
ATOM 1548 N N . GLN A 1 204 ? 5.497 -9.477 -24.303 1.00 68.75 204 GLN A N 1
ATOM 1549 C CA . GLN A 1 204 ? 4.421 -10.465 -24.409 1.00 68.75 204 GLN A CA 1
ATOM 1550 C C . GLN A 1 204 ? 3.058 -9.774 -24.576 1.00 68.75 204 GLN A C 1
ATOM 1552 O O . GLN A 1 204 ? 2.272 -9.647 -23.639 1.00 68.75 204 GLN A O 1
ATOM 1557 N N . ALA A 1 205 ? 2.757 -9.357 -25.814 1.00 55.97 205 ALA A N 1
ATOM 1558 C CA . ALA A 1 205 ? 1.503 -8.694 -26.206 1.00 55.97 205 ALA A CA 1
ATOM 1559 C C . ALA A 1 205 ? 0.223 -9.545 -25.999 1.00 55.97 205 ALA A C 1
ATOM 1561 O O . ALA A 1 205 ? -0.891 -9.029 -26.113 1.00 55.97 205 ALA A O 1
ATOM 1562 N N . GLN A 1 206 ? 0.368 -10.841 -25.704 1.00 53.12 206 GLN A N 1
ATOM 1563 C CA . GLN A 1 206 ? -0.719 -11.807 -25.516 1.00 53.12 206 GLN A CA 1
ATOM 1564 C C . GLN A 1 206 ? -0.530 -12.594 -24.210 1.00 53.12 206 GLN A C 1
ATOM 1566 O O . GLN A 1 206 ? -0.441 -13.810 -24.237 1.00 53.12 206 GLN A O 1
ATOM 1571 N N . ALA A 1 207 ? -0.467 -11.875 -23.087 1.00 57.12 207 ALA A N 1
ATOM 1572 C CA . ALA A 1 207 ? -0.278 -12.387 -21.725 1.00 57.12 207 ALA A CA 1
ATOM 1573 C C . ALA A 1 207 ? 1.044 -13.159 -21.489 1.00 57.12 207 ALA A C 1
ATOM 1575 O O . ALA A 1 207 ? 1.440 -14.003 -22.290 1.00 57.12 207 ALA A O 1
ATOM 1576 N N . PRO A 1 208 ? 1.750 -12.893 -20.375 1.00 63.09 208 PRO A N 1
ATOM 1577 C CA . PRO A 1 208 ? 2.955 -13.635 -20.052 1.00 63.09 208 PRO A CA 1
ATOM 1578 C C . PRO A 1 208 ? 2.646 -15.132 -19.884 1.00 63.09 208 PRO A C 1
ATOM 1580 O O . PRO A 1 208 ? 1.651 -15.479 -19.242 1.00 63.09 208 PRO A O 1
ATOM 1583 N N . THR A 1 209 ? 3.473 -16.032 -20.424 1.00 63.50 209 THR A N 1
ATOM 1584 C CA . THR A 1 209 ? 3.334 -17.461 -20.095 1.00 63.50 209 THR A CA 1
ATOM 1585 C C . THR A 1 209 ? 3.595 -17.672 -18.603 1.00 63.50 209 THR A C 1
ATOM 1587 O O . THR A 1 209 ? 4.456 -17.015 -18.017 1.00 63.50 209 THR A O 1
ATOM 1590 N N . TRP A 1 210 ? 2.883 -18.616 -17.978 1.00 59.59 210 TRP A N 1
ATOM 1591 C CA . TRP A 1 210 ? 3.055 -18.934 -16.552 1.00 59.59 210 TRP A CA 1
ATOM 1592 C C . TRP A 1 210 ? 4.508 -19.248 -16.180 1.00 59.59 210 TRP A C 1
ATOM 1594 O O . TRP A 1 210 ? 4.970 -18.817 -15.132 1.00 59.59 210 TRP A O 1
ATOM 1604 N N . SER A 1 211 ? 5.251 -19.914 -17.069 1.00 63.31 211 SER A N 1
ATOM 1605 C CA . SER A 1 211 ? 6.686 -20.162 -16.894 1.00 63.31 211 SER A CA 1
ATOM 1606 C C . SER A 1 211 ? 7.505 -18.873 -16.787 1.00 63.31 211 SER A C 1
ATOM 1608 O O . SER A 1 211 ? 8.322 -18.746 -15.888 1.00 63.31 211 SER A O 1
ATOM 1610 N N . SER A 1 212 ? 7.246 -17.879 -17.643 1.00 64.25 212 SER A N 1
ATOM 1611 C CA . SER A 1 212 ? 7.954 -16.597 -17.598 1.00 64.25 212 SER A CA 1
ATOM 1612 C C . SER A 1 212 ? 7.619 -15.783 -16.348 1.00 64.25 212 SER A C 1
ATOM 1614 O O . SER A 1 212 ? 8.456 -15.016 -15.891 1.00 64.25 212 SER A O 1
ATOM 1616 N N . VAL A 1 213 ? 6.408 -15.923 -15.800 1.00 64.12 213 VAL A N 1
ATOM 1617 C CA . VAL A 1 213 ? 6.035 -15.282 -14.529 1.00 64.12 213 VAL A CA 1
ATOM 1618 C C . VAL A 1 213 ? 6.758 -15.949 -13.358 1.00 64.12 213 VAL A C 1
ATOM 1620 O O . VAL A 1 213 ? 7.352 -15.244 -12.550 1.00 64.12 213 VAL A O 1
ATOM 1623 N N . LEU A 1 214 ? 6.773 -17.285 -13.306 1.00 64.75 214 LEU A N 1
ATOM 1624 C CA . LEU A 1 214 ? 7.448 -18.048 -12.249 1.00 64.75 214 LEU A CA 1
ATOM 1625 C C . LEU A 1 214 ? 8.963 -17.798 -12.224 1.00 64.75 214 LEU A C 1
ATOM 1627 O O . LEU A 1 214 ? 9.509 -17.518 -11.158 1.00 64.75 214 LEU A O 1
ATOM 1631 N N . ASP A 1 215 ? 9.613 -17.779 -13.392 1.00 64.56 215 ASP A N 1
ATOM 1632 C CA . ASP A 1 215 ? 11.044 -17.463 -13.511 1.00 64.56 215 ASP A CA 1
ATOM 1633 C C . ASP A 1 215 ? 11.368 -16.046 -12.993 1.00 64.56 215 ASP A C 1
ATOM 1635 O O . ASP A 1 215 ? 12.426 -15.809 -12.411 1.00 64.56 215 ASP A O 1
ATOM 1639 N N . LEU A 1 216 ? 10.461 -15.078 -13.191 1.00 63.72 216 LEU A N 1
ATOM 1640 C CA . LEU A 1 216 ? 10.633 -13.694 -12.726 1.00 63.72 216 LEU A CA 1
ATOM 1641 C C . LEU A 1 216 ? 10.341 -13.518 -11.234 1.00 63.72 216 LEU A C 1
ATOM 1643 O O . LEU A 1 216 ? 10.916 -12.630 -10.592 1.00 63.72 216 LEU A O 1
ATOM 1647 N N . ASP A 1 217 ? 9.427 -14.321 -10.699 1.00 61.69 217 ASP A N 1
ATOM 1648 C CA . ASP A 1 217 ? 9.041 -14.326 -9.290 1.00 61.69 217 ASP A CA 1
ATOM 1649 C C . ASP A 1 217 ? 9.903 -15.273 -8.444 1.00 61.69 217 ASP A C 1
ATOM 1651 O O . ASP A 1 217 ? 9.692 -15.371 -7.241 1.00 61.69 217 ASP A O 1
ATOM 1655 N N . GLY A 1 218 ? 10.933 -15.888 -9.039 1.00 57.22 218 GLY A N 1
ATOM 1656 C CA . GLY A 1 218 ? 11.936 -16.676 -8.323 1.00 57.22 218 GLY A CA 1
ATOM 1657 C C . GLY A 1 218 ? 11.356 -17.931 -7.674 1.00 57.22 218 GLY A C 1
ATOM 1658 O O . GLY A 1 218 ? 11.744 -18.261 -6.555 1.00 57.22 218 GLY A O 1
ATOM 1659 N N . ASP A 1 219 ? 10.401 -18.583 -8.347 1.00 57.06 219 ASP A N 1
ATOM 1660 C CA . ASP A 1 219 ? 9.637 -19.727 -7.827 1.00 57.06 219 ASP A CA 1
ATOM 1661 C C . ASP A 1 219 ? 8.855 -19.431 -6.532 1.00 57.06 219 ASP A C 1
ATOM 1663 O O . ASP A 1 219 ? 8.523 -20.341 -5.764 1.00 57.06 219 ASP A O 1
ATOM 1667 N N . GLU A 1 220 ? 8.518 -18.163 -6.265 1.00 59.84 220 GLU A N 1
ATOM 1668 C CA . GLU A 1 220 ? 7.653 -17.836 -5.136 1.00 59.84 220 GLU A CA 1
ATOM 1669 C C . GLU A 1 220 ? 6.290 -18.553 -5.259 1.00 59.84 220 GLU A C 1
ATOM 1671 O O . GLU A 1 220 ? 5.654 -18.508 -6.318 1.00 59.84 220 GLU A O 1
ATOM 1676 N N . PRO A 1 221 ? 5.785 -19.186 -4.177 1.00 63.59 221 PRO A N 1
ATOM 1677 C CA . PRO A 1 221 ? 4.502 -19.879 -4.210 1.00 63.59 221 PRO A CA 1
ATOM 1678 C C . PRO A 1 221 ? 3.378 -18.941 -4.638 1.00 63.59 221 PRO A C 1
ATOM 1680 O O . PRO A 1 221 ? 3.396 -17.757 -4.273 1.00 63.59 221 PRO A O 1
ATOM 1683 N N . LEU A 1 222 ? 2.371 -19.488 -5.325 1.00 67.62 222 LEU A N 1
ATOM 1684 C CA . LEU A 1 222 ? 1.181 -18.750 -5.744 1.00 67.62 222 LEU A CA 1
ATOM 1685 C C . LEU A 1 222 ? 0.590 -17.943 -4.576 1.00 67.62 222 LEU A C 1
ATOM 1687 O O . LEU A 1 222 ? 0.611 -18.360 -3.414 1.00 67.62 222 LEU A O 1
ATOM 1691 N N . LEU A 1 223 ? 0.082 -16.752 -4.887 1.00 71.25 223 LEU A N 1
ATOM 1692 C CA . LEU A 1 223 ? -0.547 -15.889 -3.901 1.00 71.25 223 LEU A CA 1
ATOM 1693 C C . LEU A 1 223 ? -1.874 -16.499 -3.431 1.00 71.25 223 LEU A C 1
ATOM 1695 O O . LEU A 1 223 ? -2.898 -16.367 -4.094 1.00 71.25 223 LEU A O 1
ATOM 1699 N N . GLU A 1 224 ? -1.857 -17.152 -2.276 1.00 75.00 224 GLU A N 1
ATOM 1700 C CA . GLU A 1 224 ? -3.078 -17.619 -1.619 1.00 75.00 224 GLU A CA 1
ATOM 1701 C C . GLU A 1 224 ? -3.735 -16.476 -0.834 1.00 75.00 224 GLU A C 1
ATOM 1703 O O . GLU A 1 224 ? -3.064 -15.771 -0.067 1.00 75.00 224 GLU A O 1
ATOM 1708 N N . ILE A 1 225 ? -5.043 -16.299 -1.049 1.00 79.25 225 ILE A N 1
ATOM 1709 C CA . ILE A 1 225 ? -5.910 -15.374 -0.313 1.00 79.25 225 ILE A CA 1
ATOM 1710 C C . ILE A 1 225 ? -6.958 -16.223 0.420 1.00 79.25 225 ILE A C 1
ATOM 1712 O O . ILE A 1 225 ? -7.816 -16.799 -0.253 1.00 79.25 225 ILE A O 1
ATOM 1716 N N . PRO A 1 226 ? -6.897 -16.343 1.759 1.00 74.31 226 PRO A N 1
ATOM 1717 C CA . PRO A 1 226 ? -7.907 -17.059 2.533 1.00 74.31 226 PRO A CA 1
ATOM 1718 C C . PRO A 1 226 ? -9.219 -16.267 2.516 1.00 74.31 226 PRO A C 1
ATOM 1720 O O . PRO A 1 226 ? -9.402 -15.314 3.273 1.00 74.31 226 PRO A O 1
ATOM 1723 N N . VAL A 1 227 ? -10.127 -16.643 1.617 1.00 75.31 227 VAL A N 1
ATOM 1724 C CA . VAL A 1 227 ? -11.395 -15.933 1.374 1.00 75.31 227 VAL A CA 1
ATOM 1725 C C . VAL A 1 227 ? -12.294 -15.965 2.612 1.00 75.31 227 VAL A C 1
ATOM 1727 O O . VAL A 1 227 ? -13.055 -15.034 2.862 1.00 75.31 227 VAL A O 1
ATOM 1730 N N . GLU A 1 228 ? -12.175 -17.024 3.405 1.00 75.81 228 GLU A N 1
ATOM 1731 C CA . GLU A 1 228 ? -12.936 -17.260 4.626 1.00 75.81 228 GLU A CA 1
ATOM 1732 C C . GLU A 1 228 ? -12.522 -16.312 5.763 1.00 75.81 228 GLU A C 1
ATOM 1734 O O . GLU A 1 228 ? -13.354 -15.977 6.604 1.00 75.81 228 GLU A O 1
ATOM 1739 N N . ASN A 1 229 ? -11.271 -15.830 5.750 1.00 79.44 229 ASN A N 1
ATOM 1740 C CA . ASN A 1 229 ? -10.659 -15.050 6.831 1.00 79.44 229 ASN A CA 1
ATOM 1741 C C . ASN A 1 229 ? -10.128 -13.687 6.349 1.00 79.44 229 ASN A C 1
ATOM 1743 O O . ASN A 1 229 ? -9.144 -13.166 6.875 1.00 79.44 229 ASN A O 1
ATOM 1747 N N . ILE A 1 230 ? -10.780 -13.072 5.357 1.00 81.00 230 ILE A N 1
ATOM 1748 C CA . ILE A 1 230 ? -10.381 -11.750 4.838 1.00 81.00 230 ILE A CA 1
ATOM 1749 C C . ILE A 1 230 ? -10.303 -10.695 5.960 1.00 81.00 230 ILE A C 1
ATOM 1751 O O . ILE A 1 230 ? -9.423 -9.835 5.941 1.00 81.00 230 ILE A O 1
ATOM 1755 N N . ASP A 1 231 ? -11.173 -10.788 6.968 1.00 82.25 231 ASP A N 1
ATOM 1756 C CA . ASP A 1 231 ? -11.187 -9.868 8.111 1.00 82.25 231 ASP A CA 1
ATOM 1757 C C . ASP A 1 231 ? -9.880 -9.922 8.929 1.00 82.25 231 ASP A C 1
ATOM 1759 O O . ASP A 1 231 ? -9.401 -8.881 9.383 1.00 82.25 231 ASP A O 1
ATOM 1763 N N . GLU A 1 232 ? -9.274 -11.107 9.077 1.00 84.75 232 GLU A N 1
ATOM 1764 C CA . GLU A 1 232 ? -7.988 -11.294 9.772 1.00 84.75 232 GLU A CA 1
ATOM 1765 C C . GLU A 1 232 ? -6.824 -10.702 8.968 1.00 84.75 232 GLU A C 1
ATOM 1767 O O . GLU A 1 232 ? -5.828 -10.265 9.540 1.00 84.75 232 GLU A O 1
ATOM 1772 N N . MET A 1 233 ? -6.959 -10.622 7.638 1.00 82.56 233 MET A N 1
ATOM 1773 C CA . MET A 1 233 ? -5.964 -9.966 6.785 1.00 82.56 233 MET A CA 1
ATOM 1774 C C . MET A 1 233 ? -5.996 -8.438 6.904 1.00 82.56 233 MET A C 1
ATOM 1776 O O . MET A 1 233 ? -4.971 -7.793 6.688 1.00 82.56 233 MET A O 1
ATOM 1780 N N . ILE A 1 234 ? -7.161 -7.857 7.209 1.00 85.44 234 ILE A N 1
ATOM 1781 C CA . ILE A 1 234 ? -7.334 -6.407 7.382 1.00 85.44 234 ILE A CA 1
ATOM 1782 C C . ILE A 1 234 ? -6.890 -5.971 8.781 1.00 85.44 234 ILE A C 1
ATOM 1784 O O . ILE A 1 234 ? -6.218 -4.952 8.937 1.00 85.44 234 ILE A O 1
ATOM 1788 N N . LEU A 1 235 ? -7.245 -6.740 9.808 1.00 88.31 235 LEU A N 1
ATOM 1789 C CA . LEU A 1 235 ? -6.758 -6.527 11.165 1.00 88.31 235 LEU A CA 1
ATOM 1790 C C . LEU A 1 235 ? -6.691 -7.865 11.888 1.00 88.31 235 LEU A C 1
ATOM 1792 O O . LEU A 1 235 ? -7.727 -8.468 12.189 1.00 88.31 235 LEU A O 1
ATOM 1796 N N . ASP A 1 236 ? -5.464 -8.264 12.201 1.00 83.25 236 ASP A N 1
ATOM 1797 C CA . ASP A 1 236 ? -5.177 -9.473 12.960 1.00 83.25 236 ASP A CA 1
ATOM 1798 C C . ASP A 1 236 ? -5.672 -9.351 14.413 1.00 83.25 236 ASP A C 1
ATOM 1800 O O . ASP A 1 236 ? -5.607 -8.286 15.039 1.00 83.25 236 ASP A O 1
ATOM 1804 N N . GLY A 1 237 ? -6.165 -10.465 14.949 1.00 84.38 237 GLY A N 1
ATOM 1805 C CA . GLY A 1 237 ? -6.649 -10.585 16.318 1.00 84.38 237 GLY A CA 1
ATOM 1806 C C . GLY A 1 237 ? -8.024 -9.965 16.587 1.00 84.38 237 GLY A C 1
ATOM 1807 O O . GLY A 1 237 ? -8.905 -9.865 15.724 1.00 84.38 237 GLY A O 1
ATOM 1808 N N . GLU A 1 238 ? -8.241 -9.606 17.851 1.00 87.31 238 GLU A N 1
ATOM 1809 C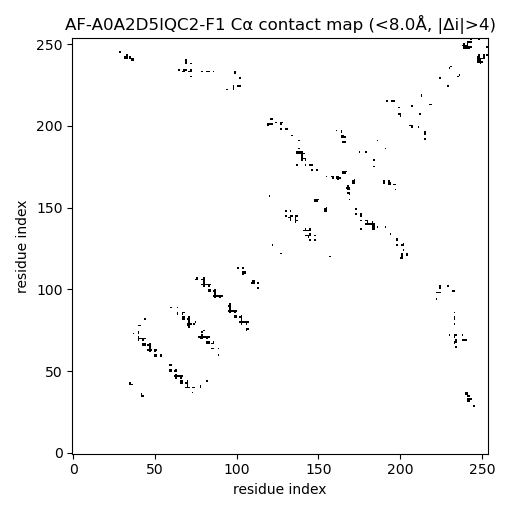 CA . GLU A 1 238 ? -9.511 -9.063 18.326 1.00 87.31 238 GLU A CA 1
ATOM 1810 C C . GLU A 1 238 ? -9.711 -7.606 17.892 1.00 87.31 238 GLU A C 1
ATOM 1812 O O . GLU A 1 238 ? -8.799 -6.773 17.927 1.00 87.31 238 GLU A O 1
ATOM 1817 N N . LEU A 1 239 ? -10.951 -7.273 17.524 1.00 89.75 239 LEU A N 1
ATOM 1818 C CA . LEU A 1 239 ? -11.346 -5.899 17.246 1.00 89.75 239 LEU A CA 1
ATOM 1819 C C . LEU A 1 239 ? -11.452 -5.135 18.574 1.00 89.75 239 LEU A C 1
ATOM 1821 O O . LEU A 1 239 ? -12.460 -5.229 19.269 1.00 89.75 239 LEU A O 1
ATOM 1825 N N . LEU A 1 240 ? -10.408 -4.372 18.903 1.00 93.56 240 LEU A N 1
ATOM 1826 C CA . LEU A 1 240 ? -10.334 -3.500 20.080 1.00 93.56 240 LEU A CA 1
ATOM 1827 C C . LEU A 1 240 ? -10.373 -2.035 19.619 1.00 93.56 240 LEU A C 1
ATOM 1829 O O . LEU A 1 240 ? -9.309 -1.460 19.358 1.00 93.56 240 LEU A O 1
ATOM 1833 N N . PRO A 1 241 ? -11.564 -1.441 19.425 1.00 92.94 241 PRO A N 1
ATOM 1834 C CA . PRO A 1 241 ? -11.689 -0.181 18.708 1.00 92.94 241 PRO A CA 1
ATOM 1835 C C . PRO A 1 241 ? -11.583 1.049 19.621 1.00 92.94 241 PRO A C 1
ATOM 1837 O O . PRO A 1 241 ? -11.503 2.169 19.122 1.00 92.94 241 PRO A O 1
ATOM 1840 N N . TYR A 1 242 ? -11.576 0.884 20.944 1.00 93.62 242 TYR A N 1
ATOM 1841 C CA . TYR A 1 242 ? -11.462 2.003 21.877 1.00 93.62 242 TYR A CA 1
ATOM 1842 C C . TYR A 1 242 ? -10.017 2.197 22.319 1.00 93.62 242 TYR A C 1
ATOM 1844 O O . TYR A 1 242 ? -9.341 1.233 22.671 1.00 93.62 242 TYR A O 1
ATOM 1852 N N . ARG A 1 243 ? -9.565 3.452 22.363 1.00 93.69 243 ARG A N 1
ATOM 1853 C CA . ARG A 1 243 ? -8.295 3.838 22.981 1.00 93.69 243 ARG A CA 1
ATOM 1854 C C . ARG A 1 243 ? -8.554 4.414 24.372 1.00 93.69 243 ARG A C 1
ATOM 1856 O O . ARG A 1 243 ? -9.217 5.441 24.480 1.00 93.69 243 ARG A O 1
ATOM 1863 N N . ARG A 1 244 ? -8.079 3.769 25.437 1.00 92.25 244 ARG A N 1
ATOM 1864 C CA . ARG A 1 244 ? -8.247 4.223 26.828 1.00 92.25 244 ARG A CA 1
ATOM 1865 C C . ARG A 1 244 ? -6.934 4.110 27.581 1.00 92.25 244 ARG A C 1
ATOM 1867 O O . ARG A 1 244 ? -6.308 3.051 27.558 1.00 92.25 244 ARG A O 1
ATOM 1874 N N . ASN A 1 245 ? -6.519 5.186 28.251 1.00 87.19 245 ASN A N 1
ATOM 1875 C CA . ASN A 1 245 ? -5.311 5.206 29.082 1.00 87.19 245 ASN A CA 1
ATOM 1876 C C . ASN A 1 245 ? -4.067 4.679 28.334 1.00 87.19 245 ASN A C 1
ATOM 1878 O O . ASN A 1 245 ? -3.287 3.889 28.875 1.00 87.19 245 ASN A O 1
ATOM 1882 N N . GLY A 1 246 ? -3.915 5.033 27.054 1.00 87.88 246 GLY A N 1
ATOM 1883 C CA . GLY A 1 246 ? -2.808 4.551 26.228 1.00 87.88 246 GLY A CA 1
ATOM 1884 C C . GLY A 1 246 ? -2.893 3.075 25.803 1.00 87.88 246 GLY A C 1
ATOM 1885 O O . GLY A 1 246 ? -1.888 2.504 25.367 1.00 87.88 246 GLY A O 1
ATOM 1886 N N . ARG A 1 247 ? -4.060 2.424 25.902 1.00 91.62 247 ARG A N 1
ATOM 1887 C CA . ARG A 1 247 ? -4.278 1.018 25.509 1.00 91.62 247 ARG A CA 1
ATOM 1888 C C . ARG A 1 247 ? -5.491 0.857 24.604 1.00 91.62 247 ARG A C 1
ATOM 1890 O O . ARG A 1 247 ? -6.418 1.655 24.648 1.00 91.62 247 ARG A O 1
ATOM 1897 N N . TRP A 1 248 ? -5.462 -0.172 23.763 1.00 93.06 248 TRP A N 1
ATOM 1898 C CA . TRP A 1 248 ? -6.617 -0.568 22.959 1.00 93.06 248 TRP A CA 1
ATOM 1899 C C . TRP A 1 248 ? -7.470 -1.563 23.742 1.00 93.06 248 TRP A C 1
ATOM 1901 O O . TRP A 1 248 ? -6.927 -2.545 24.246 1.00 93.06 248 TRP A O 1
ATOM 1911 N N . VAL A 1 249 ? -8.772 -1.309 23.841 1.00 93.25 249 VAL A N 1
ATOM 1912 C CA . VAL A 1 249 ? -9.727 -2.109 24.624 1.00 93.25 249 VAL A CA 1
ATOM 1913 C C . VAL A 1 249 ? -11.004 -2.391 23.827 1.00 93.25 249 VAL A C 1
ATOM 1915 O O . VAL A 1 249 ? -11.320 -1.694 22.855 1.00 93.25 249 VAL A O 1
ATOM 1918 N N . ALA A 1 250 ? -11.724 -3.445 24.218 1.00 89.50 250 ALA A N 1
ATOM 1919 C CA . ALA A 1 250 ? -12.941 -3.885 23.538 1.00 89.50 250 ALA A CA 1
ATOM 1920 C C . ALA A 1 250 ? -14.144 -3.022 23.926 1.00 89.50 250 ALA A C 1
ATOM 1922 O O . ALA A 1 250 ? -15.028 -2.773 23.105 1.00 89.50 250 ALA A O 1
ATOM 1923 N N . THR A 1 251 ? -14.169 -2.540 25.171 1.00 85.94 251 THR A N 1
ATOM 1924 C CA . THR A 1 251 ? -15.269 -1.742 25.715 1.00 85.94 251 THR A CA 1
ATOM 1925 C C . THR A 1 251 ? -14.766 -0.417 26.286 1.00 85.94 251 THR A C 1
ATOM 1927 O O . THR A 1 251 ? -13.654 -0.344 26.795 1.00 85.94 251 THR A O 1
ATOM 1930 N N . PRO A 1 252 ? -15.564 0.664 26.241 1.00 79.12 252 PRO A N 1
ATOM 1931 C CA . PRO A 1 252 ? -15.094 1.992 26.637 1.00 79.12 252 PRO A CA 1
ATOM 1932 C C . PRO A 1 252 ? -14.840 2.157 28.147 1.00 79.12 252 PRO A C 1
ATOM 1934 O O . PRO A 1 252 ? -14.400 3.236 28.539 1.00 79.12 252 PRO A O 1
ATOM 1937 N N . GLY A 1 253 ? -15.167 1.150 28.970 1.00 71.75 253 GLY A N 1
ATOM 1938 C CA . GLY A 1 253 ? -15.041 1.168 30.433 1.00 71.75 253 GLY A CA 1
ATOM 1939 C C . GLY A 1 253 ? -13.902 0.315 31.005 1.00 71.75 253 GLY A C 1
ATOM 1940 O O . GLY A 1 253 ? -13.785 0.249 32.227 1.00 71.75 253 GLY A O 1
ATOM 1941 N N . GLU A 1 254 ? -13.111 -0.336 30.148 1.00 56.97 254 GLU A N 1
ATOM 1942 C CA . GLU A 1 254 ? -11.864 -1.043 30.498 1.00 56.97 254 GLU A CA 1
ATOM 1943 C C . GLU A 1 254 ? -10.650 -0.106 30.438 1.00 56.97 254 GLU A C 1
ATOM 1945 O O . GLU A 1 254 ? -9.752 -0.260 31.298 1.00 56.97 254 GLU A O 1
#